Protein AF-A0A962LWL0-F1 (afdb_monomer_lite)

Sequence (197 aa):
MPHPWKSFREWIADEEALGEVLRIKAPIKAGDPDSIVDAVPAELKAKQMAVINCPGANGKMMETELRATSRYLHSLPKNPIGLIENPINNRPDIPVVINPWATRERTLRMCGCSTKQELAQKIKHLKDNLIDPVVIDRKNAPCKEVVILGDDIDAYKHLPRNWVEFETVPWSPCGGGEWIIYDEATDTHDLGIWRSG

Secondary structure (DSSP, 8-state):
-----SSHHHHHHHHHHTT-EEEE-S-EE---GGG-EESS-TTTHHHHHHHH--GGGS-EE---SHHHHHHHHTTSTT-PEEEESSEETS-TTSPEEE-TT-SHHHHHHHTT-SSHHHHHHHHHHHTT---PPPP--GGG-GGGSS---GGG--HHHHSPP---SS-SS---SSSSSEEEEEETTTTEEEEEE----

Structure (mmCIF, N/CA/C/O backbone):
data_AF-A0A962LWL0-F1
#
_entry.id   AF-A0A962LWL0-F1
#
loop_
_atom_site.group_PDB
_atom_site.id
_atom_site.type_symbol
_atom_site.label_atom_id
_atom_site.label_alt_id
_atom_site.label_comp_id
_atom_site.label_asym_id
_atom_site.label_entity_id
_atom_site.label_seq_id
_atom_site.pdbx_PDB_ins_code
_atom_site.Cartn_x
_atom_site.Cartn_y
_atom_site.Cartn_z
_atom_site.occupancy
_atom_site.B_iso_or_equiv
_atom_site.auth_seq_id
_atom_site.auth_comp_id
_atom_site.auth_asym_id
_atom_site.auth_atom_id
_atom_site.pdbx_PDB_model_num
ATOM 1 N N . MET A 1 1 ? -15.647 9.555 15.853 1.00 48.41 1 MET A N 1
ATOM 2 C CA . MET A 1 1 ? -16.609 9.163 14.796 1.00 48.41 1 MET A CA 1
ATOM 3 C C . MET A 1 1 ? -16.421 7.680 14.482 1.00 48.41 1 MET A C 1
ATOM 5 O O . MET A 1 1 ? -15.300 7.199 14.675 1.00 48.41 1 MET A O 1
ATOM 9 N N . PRO A 1 2 ? -17.466 6.930 14.078 1.00 59.72 2 PRO A N 1
ATOM 10 C CA . PRO A 1 2 ? -17.266 5.590 13.530 1.00 59.72 2 PRO A CA 1
ATOM 11 C C . PRO A 1 2 ? -16.310 5.670 12.335 1.00 59.72 2 PRO A C 1
ATOM 13 O O . PRO A 1 2 ? -16.265 6.691 11.650 1.00 59.72 2 PRO A O 1
ATOM 16 N N . HIS A 1 3 ? -15.488 4.636 12.152 1.00 69.12 3 HIS A N 1
ATOM 17 C CA . HIS A 1 3 ? -14.550 4.574 11.034 1.00 69.12 3 HIS A CA 1
ATOM 18 C C . HIS A 1 3 ? -15.370 4.520 9.734 1.00 69.12 3 HIS A C 1
ATOM 20 O O . HIS A 1 3 ? -16.174 3.598 9.592 1.00 69.12 3 HIS A O 1
ATOM 26 N N . PRO A 1 4 ? -15.267 5.523 8.844 1.00 75.94 4 PRO A N 1
ATOM 27 C CA . PRO A 1 4 ? -16.213 5.653 7.738 1.00 75.94 4 PRO A CA 1
ATOM 28 C C . PRO A 1 4 ? -15.903 4.709 6.569 1.00 75.94 4 PRO A C 1
ATOM 30 O O . PRO A 1 4 ? -16.769 4.499 5.726 1.00 75.94 4 PRO A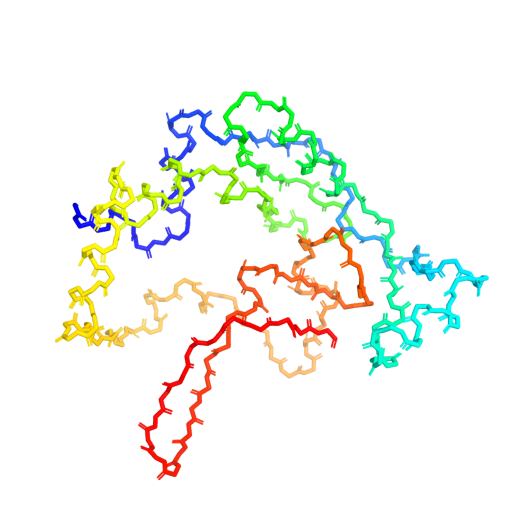 O 1
ATOM 33 N N . TRP A 1 5 ? -14.709 4.113 6.540 1.00 89.31 5 TRP A N 1
ATOM 34 C CA . TRP A 1 5 ? -14.248 3.268 5.441 1.00 89.31 5 TRP A CA 1
ATOM 35 C C . TRP A 1 5 ? -14.242 1.793 5.831 1.00 89.31 5 TRP A C 1
ATOM 37 O O . TRP A 1 5 ? -13.829 1.417 6.928 1.00 89.31 5 TRP A O 1
ATOM 47 N N . LYS A 1 6 ? -14.664 0.946 4.896 1.00 87.00 6 LYS A N 1
ATOM 48 C CA . LYS A 1 6 ? -14.584 -0.518 4.973 1.00 87.00 6 LYS A CA 1
ATOM 49 C C . LYS A 1 6 ? -13.375 -1.070 4.225 1.00 87.00 6 LYS A C 1
ATOM 51 O O . LYS A 1 6 ? -13.061 -2.250 4.353 1.00 87.00 6 LYS A O 1
ATOM 56 N N . SER A 1 7 ? -12.709 -0.242 3.419 1.00 88.81 7 SER A N 1
ATOM 57 C CA . SER A 1 7 ? -11.541 -0.648 2.645 1.00 88.81 7 SER A CA 1
ATOM 58 C C . SER A 1 7 ? -10.554 0.496 2.428 1.00 88.81 7 SER A C 1
ATOM 60 O O . SER A 1 7 ? -10.906 1.675 2.466 1.00 88.81 7 SER A O 1
ATOM 62 N N . PHE A 1 8 ? -9.311 0.130 2.111 1.00 88.38 8 PHE A N 1
ATOM 63 C CA . PHE A 1 8 ? -8.274 1.081 1.715 1.00 88.38 8 PHE A CA 1
ATOM 64 C C . PHE A 1 8 ? -8.674 1.899 0.477 1.00 88.38 8 PHE A C 1
ATOM 66 O O . PHE A 1 8 ? -8.363 3.081 0.395 1.00 88.38 8 PHE A O 1
ATOM 73 N N . ARG A 1 9 ? -9.408 1.297 -0.472 1.00 91.44 9 ARG A N 1
ATOM 74 C CA . ARG A 1 9 ? -9.870 1.983 -1.690 1.00 91.44 9 ARG A CA 1
ATOM 75 C C . ARG A 1 9 ? -10.873 3.092 -1.378 1.00 91.44 9 ARG A C 1
ATOM 77 O O . ARG A 1 9 ? -10.756 4.173 -1.942 1.00 91.44 9 ARG A O 1
ATOM 84 N N . GLU A 1 10 ? -11.822 2.832 -0.478 1.00 93.31 10 GLU A N 1
ATOM 85 C CA . GLU A 1 10 ? -12.790 3.843 -0.028 1.00 93.31 10 GLU A CA 1
ATOM 86 C C . GLU A 1 10 ? -12.082 5.012 0.662 1.00 93.31 10 GLU A C 1
ATOM 88 O O . GLU A 1 10 ? -12.365 6.167 0.364 1.00 93.31 10 GLU A O 1
ATOM 93 N N . TRP A 1 11 ? -11.103 4.718 1.521 1.00 92.12 11 TRP A N 1
ATOM 94 C CA . TRP A 1 11 ? -10.314 5.757 2.180 1.00 92.12 11 TRP A CA 1
ATOM 95 C C . TRP A 1 11 ? -9.507 6.610 1.193 1.00 92.12 11 TRP A C 1
ATOM 97 O O . TRP A 1 11 ? -9.515 7.836 1.291 1.00 92.12 11 TRP A O 1
ATOM 107 N N . ILE A 1 12 ? -8.848 5.985 0.211 1.00 93.31 12 ILE A N 1
ATOM 108 C CA . ILE A 1 12 ? -8.113 6.709 -0.835 1.00 93.31 12 ILE A CA 1
ATOM 109 C C . ILE A 1 12 ? -9.047 7.595 -1.666 1.00 93.31 12 ILE A C 1
ATOM 111 O O . ILE A 1 12 ? -8.663 8.714 -1.990 1.00 93.31 12 ILE A O 1
ATOM 115 N N . ALA A 1 13 ? -10.259 7.134 -1.990 1.00 94.56 13 ALA A N 1
ATOM 116 C CA . ALA A 1 13 ? -11.231 7.932 -2.738 1.00 94.56 13 ALA A CA 1
ATOM 117 C C . ALA A 1 13 ? -11.655 9.199 -1.971 1.00 94.56 13 ALA A C 1
ATOM 119 O O . ALA A 1 13 ? -11.745 10.277 -2.560 1.00 94.56 13 ALA A O 1
ATOM 120 N N . ASP A 1 14 ? -11.845 9.095 -0.655 1.00 94.25 14 ASP A N 1
ATOM 121 C CA . ASP A 1 14 ? -12.157 10.254 0.185 1.00 94.25 14 ASP A CA 1
ATOM 122 C C . ASP A 1 14 ? -10.965 11.213 0.312 1.00 94.25 14 ASP A C 1
ATOM 124 O O . ASP A 1 14 ? -11.132 12.426 0.190 1.00 94.25 14 ASP A O 1
ATOM 128 N N . GLU A 1 15 ? -9.746 10.702 0.506 1.00 94.50 15 GLU A N 1
ATOM 129 C CA . GLU A 1 15 ? -8.538 11.540 0.502 1.00 94.50 15 GLU A CA 1
ATOM 130 C C . GLU A 1 15 ? -8.334 12.220 -0.867 1.00 94.50 15 GLU A C 1
ATOM 132 O O . GLU A 1 15 ? -7.920 13.380 -0.934 1.00 94.50 15 GLU A O 1
ATOM 137 N N . GLU A 1 16 ? -8.686 11.552 -1.968 1.00 95.88 16 GLU A N 1
ATOM 138 C CA . GLU A 1 16 ? -8.671 12.139 -3.310 1.00 95.88 16 GLU A CA 1
ATOM 139 C C . GLU A 1 16 ? -9.680 13.288 -3.435 1.00 95.88 16 GLU A C 1
ATOM 141 O O . GLU A 1 16 ? -9.317 14.368 -3.906 1.00 95.88 16 GLU A O 1
ATOM 146 N N . ALA A 1 17 ? -10.905 13.118 -2.929 1.00 95.50 17 ALA A N 1
ATOM 147 C CA . ALA A 1 17 ? -11.914 14.179 -2.897 1.00 95.50 17 ALA A CA 1
ATOM 148 C C . ALA A 1 17 ? -11.488 15.399 -2.051 1.00 95.50 17 ALA A C 1
ATOM 150 O O . ALA A 1 17 ? -11.923 16.521 -2.314 1.00 95.50 17 ALA A O 1
ATOM 151 N N . LEU A 1 18 ? -10.602 15.204 -1.067 1.00 94.25 18 LEU A N 1
ATOM 152 C CA . LEU A 1 18 ? -9.997 16.272 -0.258 1.00 94.25 18 LEU A CA 1
ATOM 153 C C . LEU A 1 18 ? -8.791 16.956 -0.933 1.00 94.25 18 LEU A C 1
ATOM 155 O O . LEU A 1 18 ? -8.214 17.893 -0.368 1.00 94.25 18 LEU A O 1
ATOM 159 N N . GLY A 1 19 ? -8.391 16.499 -2.124 1.00 95.62 19 GLY A N 1
ATOM 160 C CA . GLY A 1 19 ? -7.195 16.974 -2.819 1.00 95.62 19 GLY A CA 1
ATOM 161 C C . GLY A 1 19 ? -5.892 16.534 -2.146 1.00 95.62 19 GLY A C 1
ATOM 162 O O . GLY A 1 19 ? -4.874 17.212 -2.274 1.00 95.62 19 GLY A O 1
ATOM 163 N N . GLU A 1 20 ? -5.919 15.433 -1.392 1.00 96.25 20 GLU A N 1
ATOM 164 C CA . GLU A 1 20 ? -4.762 14.869 -0.682 1.00 96.25 20 GLU A CA 1
ATOM 165 C C . GLU A 1 20 ? -4.061 13.765 -1.492 1.00 96.25 20 GLU A C 1
ATOM 167 O O . GLU A 1 20 ? -3.045 13.229 -1.048 1.00 96.25 20 GLU A O 1
ATOM 172 N N . VAL A 1 21 ? -4.573 13.432 -2.682 1.00 97.69 21 VAL A N 1
ATOM 173 C CA . VAL A 1 21 ? -4.019 12.416 -3.590 1.00 97.69 21 VAL A CA 1
ATOM 174 C C . VAL A 1 21 ? -3.529 13.075 -4.876 1.00 97.69 21 VAL A C 1
ATOM 176 O O . VAL A 1 21 ? -4.250 13.830 -5.524 1.00 97.69 21 VAL A O 1
ATOM 179 N N . LEU A 1 22 ? -2.299 12.749 -5.269 1.00 97.81 22 LEU A N 1
ATOM 180 C CA . LEU A 1 22 ? -1.717 13.093 -6.558 1.00 97.81 22 LEU A CA 1
ATOM 181 C C . LEU A 1 22 ? -1.656 11.838 -7.436 1.00 97.81 22 LEU A C 1
ATOM 183 O O . LEU A 1 22 ? -0.887 10.913 -7.160 1.00 97.81 22 LEU A O 1
ATOM 187 N N . ARG A 1 23 ? -2.439 11.823 -8.520 1.00 97.31 23 ARG A N 1
ATOM 188 C CA . ARG A 1 23 ? -2.354 10.785 -9.558 1.00 97.31 23 ARG A CA 1
ATOM 189 C C . ARG A 1 23 ? -1.155 11.030 -10.465 1.00 97.31 23 ARG A C 1
ATOM 191 O O . ARG A 1 23 ? -1.068 12.061 -11.132 1.00 97.31 23 ARG A O 1
ATOM 198 N N . ILE A 1 24 ? -0.244 10.067 -10.513 1.00 96.69 24 ILE A N 1
ATOM 199 C CA . ILE A 1 24 ? 0.991 10.117 -11.292 1.00 96.69 24 ILE A CA 1
ATOM 200 C C . ILE A 1 24 ? 0.833 9.178 -12.488 1.00 96.69 24 ILE A C 1
ATOM 202 O O . ILE A 1 24 ? 0.901 7.958 -12.356 1.00 96.69 24 ILE A O 1
ATOM 206 N N . LYS A 1 25 ? 0.612 9.776 -13.663 1.00 96.25 25 LYS A N 1
ATOM 207 C CA . LYS A 1 25 ? 0.476 9.065 -14.948 1.00 96.25 25 LYS A CA 1
ATOM 208 C C . LYS A 1 25 ? 1.807 8.814 -15.646 1.00 96.25 25 LYS A C 1
ATOM 210 O O . LYS A 1 25 ? 1.895 7.958 -16.524 1.00 96.25 25 LYS A O 1
ATOM 215 N N . ALA A 1 26 ? 2.821 9.606 -15.296 1.00 96.06 26 ALA A N 1
ATOM 216 C CA . ALA A 1 26 ? 4.168 9.407 -15.801 1.00 96.06 26 ALA A CA 1
ATOM 217 C C . ALA A 1 26 ? 4.667 8.009 -15.394 1.00 96.06 26 ALA A C 1
ATOM 219 O O . ALA A 1 26 ? 4.342 7.562 -14.291 1.00 96.06 26 ALA A O 1
ATOM 220 N N . PRO A 1 27 ? 5.426 7.319 -16.262 1.00 95.25 27 PRO A N 1
ATOM 221 C CA . PRO A 1 27 ? 6.047 6.054 -15.898 1.00 95.25 27 PRO A CA 1
ATOM 222 C C . PRO A 1 27 ? 7.002 6.262 -14.719 1.00 95.25 27 PRO A C 1
ATOM 224 O O . PRO A 1 27 ? 7.800 7.196 -14.751 1.00 95.25 27 PRO A O 1
ATOM 227 N N . ILE A 1 28 ? 6.916 5.402 -13.700 1.00 93.62 28 ILE A N 1
ATOM 228 C CA . ILE A 1 28 ? 7.810 5.424 -12.530 1.00 93.62 28 ILE A CA 1
ATOM 229 C C . ILE A 1 28 ? 8.434 4.041 -12.346 1.00 93.62 28 ILE A C 1
ATOM 231 O O . ILE A 1 28 ? 7.718 3.067 -12.110 1.00 93.62 28 ILE A O 1
ATOM 235 N N . LYS A 1 29 ? 9.763 3.938 -12.413 1.00 91.06 29 LYS A N 1
ATOM 236 C CA . LYS A 1 29 ? 10.513 2.705 -12.131 1.00 91.06 29 LYS A CA 1
ATOM 237 C C . LYS A 1 29 ? 10.324 2.272 -10.678 1.00 91.06 29 LYS A C 1
ATOM 239 O O . LYS A 1 29 ? 10.739 2.967 -9.751 1.00 91.06 29 LYS A O 1
ATOM 244 N N . ALA A 1 30 ? 9.746 1.091 -10.487 1.00 86.75 30 ALA A N 1
ATOM 245 C CA . ALA A 1 30 ? 9.420 0.502 -9.192 1.00 86.75 30 ALA A CA 1
ATOM 246 C C . ALA A 1 30 ? 10.341 -0.683 -8.844 1.00 86.75 30 ALA A C 1
ATOM 248 O O . ALA A 1 30 ? 9.877 -1.751 -8.453 1.00 86.75 30 ALA A O 1
ATOM 249 N N . GLY A 1 31 ? 11.655 -0.474 -8.969 1.00 81.81 31 GLY A N 1
ATOM 250 C CA . GLY A 1 31 ? 12.675 -1.498 -8.727 1.00 81.81 31 GLY A CA 1
ATOM 251 C C . GLY A 1 31 ? 13.006 -2.288 -9.989 1.00 81.81 31 GLY A C 1
ATOM 252 O O . GLY A 1 31 ? 12.196 -3.081 -10.458 1.00 81.81 31 GLY A O 1
ATOM 253 N N . ASP A 1 32 ? 14.196 -2.060 -10.539 1.00 83.56 32 ASP A N 1
ATOM 254 C CA . ASP A 1 32 ? 14.735 -2.793 -11.684 1.00 83.56 32 ASP A CA 1
ATOM 255 C C . ASP A 1 32 ? 15.563 -4.020 -11.235 1.00 83.56 32 ASP A C 1
ATOM 257 O O . ASP A 1 32 ? 16.658 -3.841 -10.687 1.00 83.56 32 ASP A O 1
ATOM 261 N N . PRO A 1 33 ? 15.084 -5.262 -11.458 1.00 77.88 33 PRO A N 1
ATOM 262 C CA . PRO A 1 33 ? 15.800 -6.476 -11.065 1.00 77.88 33 PRO A CA 1
ATOM 263 C C . PRO A 1 33 ? 17.170 -6.647 -11.726 1.00 77.88 33 PRO A C 1
ATOM 265 O O . PRO A 1 33 ? 18.034 -7.299 -11.143 1.00 77.88 33 PRO A O 1
ATOM 268 N N . ASP A 1 34 ? 17.399 -6.034 -12.888 1.00 83.81 34 ASP A N 1
ATOM 269 C CA . ASP A 1 34 ? 18.671 -6.138 -13.609 1.00 83.81 34 ASP A CA 1
ATOM 270 C C . ASP A 1 34 ? 19.726 -5.146 -13.077 1.00 83.81 34 ASP A C 1
ATOM 272 O O . ASP A 1 34 ? 20.883 -5.160 -13.495 1.00 83.81 34 ASP A O 1
ATOM 276 N N . SER A 1 35 ? 19.350 -4.298 -12.113 1.00 84.38 35 SER A N 1
ATOM 277 C CA . SER A 1 35 ? 20.182 -3.217 -11.560 1.00 84.38 35 SER A CA 1
ATOM 278 C C . SER A 1 35 ? 20.646 -3.452 -10.114 1.00 84.38 35 SER A C 1
ATOM 280 O O . SER A 1 35 ? 21.046 -2.514 -9.421 1.00 84.38 35 SER A O 1
ATOM 282 N N . ILE A 1 36 ? 20.559 -4.689 -9.614 1.00 79.94 36 ILE A N 1
ATOM 283 C CA . ILE A 1 36 ? 20.852 -4.994 -8.208 1.00 79.94 36 ILE A CA 1
ATOM 284 C C . ILE A 1 36 ? 22.331 -4.735 -7.884 1.00 79.94 36 ILE A C 1
ATOM 286 O O . ILE A 1 36 ? 23.227 -5.417 -8.383 1.00 79.94 36 ILE A O 1
ATOM 290 N N . VAL A 1 37 ? 22.582 -3.816 -6.952 1.00 76.25 37 VAL A N 1
ATOM 291 C CA . VAL A 1 37 ? 23.917 -3.504 -6.417 1.00 76.25 37 VAL A CA 1
ATOM 292 C C . VAL A 1 37 ? 23.968 -3.657 -4.897 1.00 76.25 37 VAL A C 1
ATOM 294 O O . VAL A 1 37 ? 22.935 -3.734 -4.229 1.00 76.25 37 VAL A O 1
ATOM 297 N N . ASP A 1 38 ? 25.177 -3.712 -4.331 1.00 77.19 38 ASP A N 1
ATOM 298 C CA . ASP A 1 38 ? 25.357 -3.544 -2.885 1.00 77.19 38 ASP A CA 1
ATOM 299 C C . ASP A 1 38 ? 24.962 -2.108 -2.500 1.00 77.19 38 ASP A C 1
ATOM 301 O O . ASP A 1 38 ? 25.511 -1.138 -3.019 1.00 77.19 38 ASP A O 1
ATOM 305 N N . ALA A 1 39 ? 24.001 -1.963 -1.589 1.00 72.38 39 ALA A N 1
ATOM 306 C CA . ALA A 1 39 ? 23.586 -0.671 -1.044 1.00 72.38 39 ALA A CA 1
ATOM 307 C C . ALA A 1 39 ? 24.630 -0.097 -0.075 1.00 72.38 39 ALA A C 1
ATOM 309 O O . ALA A 1 39 ? 24.627 1.099 0.212 1.00 72.38 39 ALA A O 1
ATOM 310 N N . VAL A 1 40 ? 25.524 -0.952 0.430 1.00 73.06 40 VAL A N 1
ATOM 311 C CA . VAL A 1 40 ? 26.657 -0.574 1.272 1.00 73.06 40 VAL A CA 1
ATOM 312 C C . VAL A 1 40 ? 27.923 -0.554 0.420 1.00 73.06 40 VAL A C 1
ATOM 314 O O . VAL A 1 40 ? 28.302 -1.608 -0.099 1.00 73.06 40 VAL A O 1
ATOM 317 N N . PRO A 1 41 ? 28.616 0.593 0.304 1.00 76.94 41 PRO A N 1
ATOM 318 C CA . PRO A 1 41 ? 29.919 0.647 -0.348 1.00 76.94 41 PRO A CA 1
ATOM 319 C C . PRO A 1 41 ? 30.887 -0.381 0.249 1.00 76.94 41 PRO A C 1
ATOM 321 O O . PRO A 1 41 ? 30.903 -0.603 1.466 1.00 76.94 41 PRO A O 1
ATOM 324 N N . ALA A 1 42 ? 31.692 -1.023 -0.600 1.00 82.69 42 ALA A N 1
ATOM 325 C CA . ALA A 1 42 ? 32.544 -2.148 -0.207 1.00 82.69 42 ALA A CA 1
ATOM 326 C C . ALA A 1 42 ? 33.472 -1.800 0.973 1.00 82.69 42 ALA A C 1
ATOM 328 O O . ALA A 1 42 ? 33.677 -2.613 1.875 1.00 82.69 42 ALA A O 1
ATOM 329 N N . GLU A 1 43 ? 33.967 -0.566 1.009 1.00 84.44 43 GLU A N 1
ATOM 330 C CA . GLU A 1 43 ? 34.840 -0.022 2.044 1.00 84.44 43 GLU A CA 1
ATOM 331 C C . GLU A 1 43 ? 34.148 0.190 3.401 1.00 84.44 43 GLU A C 1
ATOM 333 O O . GLU A 1 43 ? 34.812 0.211 4.439 1.00 84.44 43 GLU A O 1
ATOM 338 N N . LEU A 1 44 ? 32.816 0.307 3.425 1.00 80.62 44 LEU A N 1
ATOM 339 C CA . LEU A 1 44 ? 32.027 0.478 4.649 1.00 80.62 44 LEU A CA 1
ATOM 340 C C . LEU A 1 44 ? 31.435 -0.836 5.167 1.00 80.62 44 LEU A C 1
ATOM 342 O O . LEU A 1 44 ? 30.997 -0.892 6.318 1.00 80.62 44 LEU A O 1
ATOM 346 N N . LYS A 1 45 ? 31.467 -1.905 4.364 1.00 76.75 45 LYS A N 1
ATOM 347 C CA . LYS A 1 45 ? 30.793 -3.179 4.652 1.00 76.75 45 LYS A CA 1
ATOM 348 C C . LYS A 1 45 ? 31.215 -3.801 5.984 1.00 76.75 45 LYS A C 1
ATOM 350 O O . LYS A 1 45 ? 30.360 -4.170 6.782 1.00 76.75 45 LYS A O 1
ATOM 355 N N . ALA A 1 46 ? 32.516 -3.849 6.276 1.00 78.81 46 ALA A N 1
ATOM 356 C CA . ALA A 1 46 ? 33.024 -4.410 7.533 1.00 78.81 46 ALA A CA 1
ATOM 357 C C . ALA A 1 46 ? 32.558 -3.610 8.765 1.00 78.81 46 ALA A C 1
ATOM 359 O O . ALA A 1 46 ? 32.153 -4.185 9.775 1.00 78.81 46 ALA A O 1
ATOM 360 N N . LYS A 1 47 ? 32.560 -2.275 8.663 1.00 79.94 47 LYS A N 1
ATOM 361 C CA . LYS A 1 47 ? 32.098 -1.379 9.731 1.00 79.94 47 LYS A CA 1
ATOM 362 C C . LYS A 1 47 ? 30.586 -1.480 9.929 1.00 79.94 47 LYS A C 1
ATOM 364 O O . LYS A 1 47 ? 30.123 -1.509 11.063 1.00 79.94 47 LYS A O 1
ATOM 369 N N . GLN A 1 48 ? 29.826 -1.557 8.840 1.00 73.00 48 GLN A N 1
ATOM 370 C CA . GLN A 1 48 ? 28.377 -1.714 8.885 1.00 73.00 48 GLN A CA 1
ATOM 371 C C . GLN A 1 48 ? 27.977 -3.068 9.485 1.00 73.00 48 GLN A C 1
ATOM 373 O O . GLN A 1 48 ? 27.101 -3.116 10.345 1.00 73.00 48 GLN A O 1
ATOM 378 N N . MET A 1 49 ? 28.681 -4.146 9.130 1.00 70.81 49 MET A N 1
ATOM 379 C CA . MET A 1 49 ? 28.464 -5.477 9.702 1.00 70.81 49 MET A CA 1
ATOM 380 C C . MET A 1 49 ? 28.746 -5.547 11.205 1.00 70.81 49 MET A C 1
ATOM 382 O O . MET A 1 49 ? 28.004 -6.209 11.928 1.00 70.81 49 MET A O 1
ATOM 386 N N . ALA A 1 50 ? 29.757 -4.821 11.690 1.00 74.44 50 ALA A N 1
ATOM 387 C CA . ALA A 1 50 ? 30.046 -4.723 13.120 1.00 74.44 50 ALA A CA 1
ATOM 388 C C . ALA A 1 50 ? 28.933 -4.018 13.923 1.00 74.44 50 ALA A C 1
ATOM 390 O O . ALA A 1 50 ? 28.823 -4.237 15.126 1.00 74.44 50 ALA A O 1
ATOM 391 N N . VAL A 1 51 ? 28.113 -3.179 13.274 1.00 72.19 51 VAL A N 1
ATOM 392 C CA . VAL A 1 51 ? 27.023 -2.422 13.916 1.00 72.19 51 VAL A CA 1
ATOM 393 C C . VAL A 1 51 ? 25.675 -3.131 13.781 1.00 72.19 51 VAL A C 1
ATOM 395 O O . VAL A 1 51 ? 24.920 -3.192 14.746 1.00 72.19 51 VAL A O 1
ATOM 398 N N . ILE A 1 52 ? 25.354 -3.650 12.592 1.00 64.44 52 ILE A N 1
ATOM 399 C CA . ILE A 1 52 ? 24.028 -4.210 12.287 1.00 64.44 52 ILE A CA 1
ATOM 400 C C . ILE A 1 52 ? 23.882 -5.649 12.809 1.00 64.44 52 ILE A C 1
ATOM 402 O O . ILE A 1 52 ? 22.764 -6.075 13.087 1.00 64.44 52 ILE A O 1
ATOM 406 N N . ASN A 1 53 ? 24.988 -6.393 12.964 1.00 56.75 53 ASN A N 1
ATOM 407 C CA . ASN A 1 53 ? 25.014 -7.784 13.446 1.00 56.75 53 ASN A CA 1
ATOM 408 C C . ASN A 1 53 ? 23.981 -8.715 12.760 1.00 56.75 53 ASN A C 1
ATOM 410 O O . ASN A 1 53 ? 23.518 -9.691 13.343 1.00 56.75 53 ASN A O 1
ATOM 414 N N . CYS A 1 54 ? 23.606 -8.408 11.514 1.00 55.16 54 CYS A N 1
ATOM 415 C CA . CYS A 1 54 ? 22.695 -9.199 10.693 1.00 55.16 54 CYS A CA 1
ATOM 416 C C . CYS A 1 54 ? 23.334 -9.397 9.310 1.00 55.16 54 CYS A C 1
ATOM 418 O O . CYS A 1 54 ? 23.271 -8.494 8.476 1.00 55.16 54 CYS A O 1
ATOM 420 N N . PRO A 1 55 ? 23.976 -10.552 9.049 1.00 50.97 55 PRO A N 1
ATOM 421 C CA . PRO A 1 55 ? 24.636 -10.841 7.770 1.00 50.97 55 PRO A CA 1
ATOM 422 C C . PRO A 1 55 ? 23.704 -10.810 6.548 1.00 50.97 55 PRO A C 1
ATOM 424 O O . PRO A 1 55 ? 24.178 -10.587 5.434 1.00 50.97 55 PRO A O 1
ATOM 427 N N . GLY A 1 56 ? 22.393 -11.001 6.752 1.00 51.72 56 GLY A N 1
ATOM 428 C CA . GLY A 1 56 ? 21.365 -10.859 5.714 1.00 51.72 56 GLY A CA 1
ATOM 429 C C . GLY A 1 56 ? 21.086 -9.404 5.329 1.00 51.72 56 GLY A C 1
ATOM 430 O O . GLY A 1 56 ? 20.842 -9.117 4.167 1.00 51.72 56 GLY A O 1
ATOM 431 N N . ALA A 1 57 ? 21.279 -8.458 6.253 1.00 52.88 57 ALA A N 1
ATOM 432 C CA . ALA A 1 57 ? 21.088 -7.023 6.028 1.00 52.88 57 ALA A CA 1
ATOM 433 C C . ALA A 1 57 ? 22.288 -6.352 5.326 1.00 52.88 57 ALA A C 1
ATOM 435 O O . ALA A 1 57 ? 22.529 -5.153 5.483 1.00 52.88 57 ALA A O 1
ATOM 436 N N . ASN A 1 58 ? 23.047 -7.114 4.528 1.00 56.09 58 ASN A N 1
ATOM 437 C CA . ASN A 1 58 ? 24.089 -6.573 3.650 1.00 56.09 58 ASN A CA 1
ATOM 438 C C . ASN A 1 58 ? 23.516 -5.664 2.547 1.00 56.09 58 ASN A C 1
ATOM 440 O O . ASN A 1 58 ? 24.294 -5.054 1.816 1.00 56.09 58 ASN A O 1
ATOM 444 N N . GLY A 1 59 ? 22.181 -5.559 2.472 1.00 62.47 59 GLY A N 1
ATOM 445 C CA . GLY A 1 59 ? 21.443 -4.499 1.808 1.00 62.47 59 GLY A CA 1
ATOM 446 C C . GLY A 1 59 ? 21.709 -4.514 0.321 1.00 62.47 59 GLY A C 1
ATOM 447 O O . GLY A 1 59 ? 22.584 -3.807 -0.160 1.00 62.47 59 GLY A O 1
ATOM 448 N N . LYS A 1 60 ? 20.968 -5.316 -0.433 1.00 70.88 60 LYS A N 1
ATOM 449 C CA . LYS A 1 60 ? 20.954 -5.166 -1.887 1.00 70.88 60 LYS A CA 1
ATOM 450 C C . LYS A 1 60 ? 19.962 -4.073 -2.249 1.00 70.88 60 LYS A C 1
ATOM 452 O O . LYS A 1 60 ? 18.946 -3.903 -1.583 1.00 70.88 60 LYS A O 1
ATOM 457 N N . MET A 1 61 ? 20.250 -3.304 -3.288 1.00 73.38 61 MET A N 1
ATOM 458 C CA . MET A 1 61 ? 19.289 -2.338 -3.798 1.00 73.38 61 MET A CA 1
ATOM 459 C C . MET A 1 61 ? 19.175 -2.414 -5.307 1.00 73.38 61 MET A C 1
ATOM 461 O O . MET A 1 61 ? 20.177 -2.475 -6.010 1.00 73.38 61 MET A O 1
ATOM 465 N N . MET A 1 62 ? 17.935 -2.373 -5.778 1.00 79.62 62 MET A N 1
ATOM 466 C CA . MET A 1 62 ? 17.606 -2.092 -7.167 1.00 79.62 62 MET A CA 1
ATOM 467 C C . MET A 1 62 ? 17.519 -0.579 -7.376 1.00 79.62 62 MET A C 1
ATOM 469 O O . MET A 1 62 ? 17.134 0.173 -6.467 1.00 79.62 62 MET A O 1
ATOM 473 N N . GLU A 1 63 ? 17.811 -0.143 -8.595 1.00 83.06 63 GLU A N 1
ATOM 474 C CA . GLU A 1 63 ? 17.435 1.169 -9.094 1.00 83.06 63 GLU A CA 1
ATOM 475 C C . GLU A 1 63 ? 15.909 1.325 -9.021 1.00 83.06 63 GLU A C 1
ATOM 477 O O . GLU A 1 63 ? 15.140 0.483 -9.489 1.00 83.06 63 GLU A O 1
ATOM 482 N N . THR A 1 64 ? 15.452 2.405 -8.391 1.00 86.31 64 THR A N 1
ATOM 483 C CA . THR A 1 64 ? 14.030 2.706 -8.215 1.00 86.31 64 THR A CA 1
ATOM 484 C C . THR A 1 64 ? 13.820 4.211 -8.149 1.00 86.31 64 THR A C 1
ATOM 486 O O . THR A 1 64 ? 14.559 4.928 -7.470 1.00 86.31 64 THR A O 1
ATOM 489 N N . GLU A 1 65 ? 12.787 4.697 -8.829 1.00 91.12 65 GLU A N 1
ATOM 490 C CA . GLU A 1 65 ? 12.378 6.102 -8.800 1.00 91.12 65 GLU A CA 1
ATOM 491 C C . GLU A 1 65 ? 11.441 6.392 -7.625 1.00 91.12 65 GLU A C 1
ATOM 493 O O . GLU A 1 65 ? 11.353 7.538 -7.184 1.00 91.12 65 GLU A O 1
ATOM 498 N N . LEU A 1 66 ? 10.829 5.357 -7.031 1.00 87.75 66 LEU A N 1
ATOM 499 C CA . LEU A 1 66 ? 9.888 5.488 -5.914 1.00 87.75 66 LEU A CA 1
ATOM 500 C C . LEU A 1 66 ? 10.464 6.309 -4.745 1.00 87.75 66 LEU A C 1
ATOM 502 O O . LEU A 1 66 ? 9.721 7.027 -4.077 1.00 87.75 66 LEU A O 1
ATOM 506 N N . ARG A 1 67 ? 11.788 6.243 -4.507 1.00 84.06 67 ARG A N 1
ATOM 507 C CA . ARG A 1 67 ? 12.491 7.005 -3.452 1.00 84.06 67 ARG A CA 1
ATOM 508 C C . ARG A 1 67 ? 12.397 8.493 -3.710 1.00 84.06 67 ARG A C 1
ATOM 510 O O . ARG A 1 67 ? 11.971 9.262 -2.849 1.00 84.06 67 ARG A O 1
ATOM 517 N N . ALA A 1 68 ? 12.823 8.880 -4.908 1.00 89.88 68 ALA A N 1
ATOM 518 C CA . ALA A 1 68 ? 12.834 10.260 -5.345 1.00 89.88 68 ALA A CA 1
ATOM 519 C C . ALA A 1 68 ? 11.402 10.794 -5.430 1.00 89.88 68 ALA A C 1
ATOM 521 O O . ALA A 1 68 ? 11.143 11.893 -4.945 1.00 89.88 68 ALA A O 1
ATOM 522 N N . THR A 1 69 ? 10.460 9.992 -5.939 1.00 93.12 69 THR A N 1
ATOM 523 C CA . THR A 1 69 ? 9.036 10.341 -5.978 1.00 93.12 69 THR A CA 1
ATOM 524 C C . THR A 1 69 ? 8.479 10.559 -4.574 1.00 93.12 69 THR A C 1
ATOM 526 O O . THR A 1 69 ? 7.888 11.602 -4.318 1.00 93.12 69 THR A O 1
ATOM 529 N N . SER A 1 70 ? 8.711 9.638 -3.633 1.00 90.31 70 SER A N 1
ATOM 530 C CA . SER A 1 70 ? 8.261 9.782 -2.242 1.00 90.31 70 SER A CA 1
ATOM 531 C C . SER A 1 70 ? 8.849 11.034 -1.585 1.00 90.31 70 SER A C 1
ATOM 533 O O . SER A 1 70 ? 8.122 11.855 -1.024 1.00 90.31 70 SER A O 1
ATOM 535 N N . ARG A 1 71 ? 10.161 11.259 -1.741 1.00 90.69 71 ARG A N 1
ATOM 536 C CA . ARG A 1 71 ? 10.829 12.473 -1.254 1.00 90.69 71 ARG A CA 1
ATOM 537 C C . ARG A 1 71 ? 10.230 13.743 -1.858 1.00 90.69 71 ARG A C 1
ATOM 539 O O . ARG A 1 71 ? 10.067 14.730 -1.145 1.00 90.69 71 ARG A O 1
ATOM 546 N N . TYR A 1 72 ? 9.905 13.726 -3.147 1.00 95.69 72 TYR A N 1
ATOM 547 C CA . TYR A 1 72 ? 9.250 14.848 -3.805 1.00 95.69 72 TYR A CA 1
ATOM 548 C C . TYR A 1 72 ? 7.851 15.093 -3.232 1.00 95.69 72 TYR A C 1
ATOM 550 O O . TYR A 1 72 ? 7.545 16.232 -2.890 1.00 95.69 72 TYR A O 1
ATOM 558 N N . LEU A 1 73 ? 7.042 14.052 -3.015 1.00 95.81 73 LEU A N 1
ATOM 559 C CA . LEU A 1 73 ? 5.732 14.186 -2.365 1.00 95.81 73 LEU A CA 1
ATOM 560 C C . LEU A 1 73 ? 5.853 14.824 -0.974 1.00 95.81 73 LEU A C 1
ATOM 562 O O . LEU A 1 73 ? 5.077 15.714 -0.651 1.00 95.81 73 LEU A O 1
ATOM 566 N N . HIS A 1 74 ? 6.865 14.456 -0.183 1.00 94.00 74 HIS A N 1
ATOM 567 C CA . HIS A 1 74 ? 7.157 15.097 1.110 1.00 94.00 74 HIS A CA 1
ATOM 568 C C . HIS A 1 74 ? 7.592 16.568 1.017 1.00 94.00 74 HIS A C 1
ATOM 570 O O . HIS A 1 74 ? 7.586 17.266 2.028 1.00 94.00 74 HIS A O 1
ATOM 576 N N . SER A 1 75 ? 8.003 17.040 -0.161 1.00 96.00 75 SER A N 1
ATOM 577 C CA . SER A 1 75 ? 8.336 18.452 -0.389 1.00 96.00 75 SER A CA 1
ATOM 578 C C . SER A 1 75 ? 7.127 19.298 -0.798 1.00 96.00 75 SER A C 1
ATOM 580 O O . SER A 1 75 ? 7.197 20.526 -0.765 1.00 96.00 75 SER A O 1
ATOM 582 N N . LEU A 1 76 ? 6.020 18.658 -1.187 1.00 96.69 76 LEU A N 1
ATOM 583 C CA . LEU A 1 76 ? 4.801 19.338 -1.604 1.00 96.69 76 LEU A CA 1
ATOM 584 C C . LEU A 1 76 ? 3.934 19.720 -0.395 1.00 96.69 76 LEU A C 1
ATOM 586 O O . LEU A 1 76 ? 3.947 19.028 0.626 1.00 96.69 76 LEU A O 1
ATOM 590 N N . PRO A 1 77 ? 3.110 20.780 -0.506 1.00 94.56 77 PRO A N 1
ATOM 591 C CA . PRO A 1 77 ? 2.117 21.095 0.513 1.00 94.56 77 PRO A CA 1
ATOM 592 C C . PRO A 1 77 ? 1.250 19.876 0.842 1.00 94.56 77 PRO A C 1
ATOM 594 O O . PRO A 1 77 ? 0.784 19.187 -0.062 1.00 94.56 77 PRO A O 1
ATOM 597 N N . LYS A 1 78 ? 1.012 19.644 2.140 1.00 92.00 78 LYS A N 1
ATOM 598 C CA . LYS A 1 78 ? 0.192 18.544 2.687 1.00 92.00 78 LYS A CA 1
ATOM 599 C C . LYS A 1 78 ? 0.747 17.127 2.487 1.00 92.00 78 LYS A C 1
ATOM 601 O O . LYS A 1 78 ? 0.087 16.173 2.895 1.00 92.00 78 LYS A O 1
ATOM 606 N N . ASN A 1 79 ? 1.947 16.966 1.927 1.00 95.69 79 ASN A N 1
ATOM 607 C CA . ASN A 1 79 ? 2.580 15.663 1.708 1.00 95.69 79 ASN A CA 1
ATOM 608 C C . ASN A 1 79 ? 1.597 14.654 1.064 1.00 95.69 79 ASN A C 1
ATOM 610 O O . ASN A 1 79 ? 1.176 13.697 1.733 1.00 95.69 79 ASN A O 1
ATOM 614 N N . PRO A 1 80 ? 1.132 14.898 -0.174 1.00 97.19 80 PRO A N 1
ATOM 615 C CA . PRO A 1 80 ? 0.052 14.127 -0.775 1.00 97.19 80 PRO A CA 1
ATOM 616 C C . PRO A 1 80 ? 0.416 12.647 -0.924 1.00 97.19 80 PRO A C 1
ATOM 618 O O . PRO A 1 80 ? 1.590 12.270 -1.008 1.00 97.19 80 PRO A O 1
ATOM 621 N N . ILE A 1 81 ? -0.617 11.813 -0.974 1.00 95.62 81 ILE A N 1
ATOM 622 C CA . ILE A 1 81 ? -0.515 10.407 -1.355 1.00 95.62 81 ILE A CA 1
ATOM 623 C C . ILE A 1 81 ? -0.168 10.352 -2.844 1.00 95.62 81 ILE A C 1
ATOM 625 O O . ILE A 1 81 ? -0.817 11.010 -3.655 1.00 95.62 81 ILE A O 1
ATOM 629 N N . GLY A 1 82 ? 0.838 9.567 -3.217 1.00 95.44 82 GLY A N 1
ATOM 630 C CA . GLY A 1 82 ? 1.139 9.298 -4.620 1.00 95.44 82 GLY A CA 1
ATOM 631 C C . GLY A 1 82 ? 0.399 8.053 -5.084 1.00 95.44 82 GLY A C 1
ATOM 632 O O . GLY A 1 82 ? 0.657 6.975 -4.551 1.00 95.44 82 GLY A O 1
ATOM 633 N N . LEU A 1 83 ? -0.479 8.187 -6.079 1.00 95.31 83 LEU A N 1
ATOM 634 C CA . LEU A 1 83 ? -1.076 7.055 -6.793 1.00 95.31 83 LEU A CA 1
ATOM 635 C C . LEU A 1 83 ? -0.403 6.930 -8.162 1.00 95.31 83 LEU A C 1
ATOM 637 O O . LEU A 1 83 ? -0.698 7.697 -9.076 1.00 95.31 83 LEU A O 1
ATOM 641 N N . ILE A 1 84 ? 0.529 5.989 -8.288 1.00 94.88 84 ILE A N 1
ATOM 642 C CA . ILE A 1 84 ? 1.287 5.731 -9.514 1.00 94.88 84 ILE A CA 1
ATOM 643 C C . ILE A 1 84 ? 0.480 4.773 -10.386 1.00 94.88 84 ILE A C 1
ATOM 645 O O . ILE A 1 84 ? 0.335 3.598 -10.052 1.00 94.88 84 ILE A 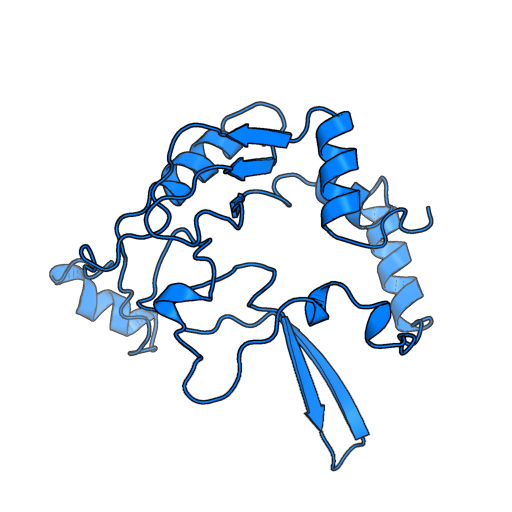O 1
ATOM 649 N N . GLU A 1 85 ? -0.033 5.277 -11.506 1.00 95.12 85 GLU A N 1
ATOM 650 C CA . GLU A 1 85 ? -0.880 4.511 -12.432 1.00 95.12 85 GLU A CA 1
ATOM 651 C C . GLU A 1 85 ? -0.065 3.689 -13.439 1.00 95.12 85 GLU A C 1
ATOM 653 O O . GLU A 1 85 ? -0.596 2.757 -14.032 1.00 95.12 85 GLU A O 1
ATOM 658 N N . ASN A 1 86 ? 1.217 4.023 -13.625 1.00 94.44 86 ASN A N 1
ATOM 659 C CA . ASN A 1 86 ? 2.110 3.360 -14.575 1.00 94.44 86 ASN A CA 1
ATOM 660 C C . ASN A 1 86 ? 3.454 2.965 -13.922 1.00 94.44 86 ASN A C 1
ATOM 662 O O . ASN A 1 86 ? 4.478 3.616 -14.162 1.00 94.44 86 ASN A O 1
ATOM 666 N N . PRO A 1 87 ? 3.471 1.949 -13.041 1.00 91.94 87 PRO A N 1
ATOM 667 C CA . PRO A 1 87 ? 4.708 1.469 -12.439 1.00 91.94 87 PRO A CA 1
ATOM 668 C C . PRO A 1 87 ? 5.504 0.600 -13.434 1.00 91.94 87 PRO A C 1
ATOM 670 O O . PRO A 1 87 ? 5.034 -0.438 -13.896 1.00 91.94 87 PRO A O 1
ATOM 673 N N . ILE A 1 88 ? 6.739 1.003 -13.740 1.00 91.56 88 ILE A N 1
ATOM 674 C CA . ILE A 1 88 ? 7.676 0.260 -14.599 1.00 91.56 88 ILE A CA 1
ATOM 675 C C . ILE A 1 88 ? 8.420 -0.791 -13.771 1.00 91.56 88 ILE A C 1
ATOM 677 O O . ILE A 1 88 ? 8.716 -0.559 -12.598 1.00 91.56 88 ILE A O 1
ATOM 681 N N . ASN A 1 89 ? 8.751 -1.930 -14.390 1.00 86.69 89 ASN A N 1
ATOM 682 C CA . ASN A 1 89 ? 9.356 -3.098 -13.734 1.00 86.69 89 ASN A CA 1
ATOM 683 C C . ASN A 1 89 ? 8.480 -3.634 -12.590 1.00 86.69 89 ASN A C 1
ATOM 685 O O . ASN A 1 89 ? 8.963 -4.007 -11.523 1.00 86.69 89 ASN A O 1
ATOM 689 N N . ASN A 1 90 ? 7.167 -3.643 -12.814 1.00 86.81 90 ASN A N 1
ATOM 690 C CA . ASN A 1 90 ? 6.152 -4.045 -11.852 1.00 86.81 90 ASN A CA 1
ATOM 691 C C . ASN A 1 90 ? 4.920 -4.608 -12.578 1.00 86.81 90 ASN A C 1
ATOM 693 O O . ASN A 1 90 ? 4.914 -4.683 -13.808 1.00 86.81 90 ASN A O 1
ATOM 697 N N . ARG A 1 91 ? 3.859 -4.966 -11.846 1.00 84.25 91 ARG A N 1
ATOM 698 C CA . ARG A 1 91 ? 2.568 -5.300 -12.461 1.00 84.25 91 ARG A CA 1
ATOM 699 C C . ARG A 1 91 ? 1.921 -4.060 -13.090 1.00 84.25 91 ARG A C 1
ATOM 701 O O . ARG A 1 91 ? 1.542 -3.157 -12.349 1.00 84.25 91 ARG A O 1
ATOM 708 N N . PRO A 1 92 ? 1.736 -4.019 -14.424 1.00 80.62 92 PRO A N 1
ATOM 709 C CA . PRO A 1 92 ? 1.222 -2.832 -15.110 1.00 80.62 92 PRO A CA 1
ATOM 710 C C . PRO A 1 92 ? -0.263 -2.566 -14.826 1.00 80.62 92 PRO A C 1
ATOM 712 O O . PRO A 1 92 ? -0.749 -1.467 -15.060 1.00 80.62 92 PRO A O 1
ATOM 715 N N . ASP A 1 93 ? -0.994 -3.567 -14.338 1.00 86.75 93 ASP A N 1
ATOM 716 C CA . ASP A 1 93 ? -2.423 -3.492 -14.045 1.00 86.75 93 ASP A CA 1
ATOM 717 C C . ASP A 1 93 ? -2.733 -3.210 -12.564 1.00 86.75 93 ASP A C 1
ATOM 719 O O . ASP A 1 93 ? -3.893 -3.013 -12.200 1.00 86.75 93 ASP A O 1
ATOM 723 N N . ILE A 1 94 ? -1.707 -3.164 -11.705 1.00 88.38 94 ILE A N 1
ATOM 724 C CA . ILE A 1 94 ? -1.838 -2.803 -10.292 1.00 88.38 94 ILE A CA 1
ATOM 725 C C . ILE A 1 94 ? -1.128 -1.465 -10.059 1.00 88.38 94 ILE A C 1
ATOM 727 O O . ILE A 1 94 ? 0.097 -1.405 -10.160 1.00 88.38 94 ILE A O 1
ATOM 731 N N . PRO A 1 95 ? -1.853 -0.393 -9.691 1.00 91.44 95 PRO A N 1
ATOM 732 C CA . PRO A 1 95 ? -1.217 0.866 -9.341 1.00 91.44 95 PRO A CA 1
ATOM 733 C C . PRO A 1 95 ? -0.439 0.745 -8.026 1.00 91.44 95 PRO A C 1
ATOM 735 O O . PRO A 1 95 ? -0.801 -0.022 -7.130 1.00 91.44 95 PRO A O 1
ATOM 738 N N . VAL A 1 96 ? 0.601 1.562 -7.878 1.00 89.44 96 VAL A N 1
ATOM 739 C CA . VAL A 1 96 ? 1.398 1.634 -6.646 1.00 89.44 96 VAL A CA 1
ATOM 740 C C . VAL A 1 96 ? 0.987 2.861 -5.841 1.00 89.44 96 VAL A C 1
ATOM 742 O O . VAL A 1 96 ? 1.006 3.982 -6.347 1.00 89.44 96 VAL A O 1
ATOM 745 N N . VAL A 1 97 ? 0.644 2.653 -4.569 1.00 90.00 97 VAL A N 1
ATOM 746 C CA . VAL A 1 97 ? 0.366 3.735 -3.617 1.00 90.00 97 VAL A CA 1
ATOM 747 C C . VAL A 1 97 ? 1.588 3.965 -2.739 1.00 90.00 97 VAL A C 1
ATOM 749 O O . VAL A 1 97 ? 2.062 3.044 -2.076 1.00 90.00 97 VAL A O 1
ATOM 752 N N . ILE A 1 98 ? 2.072 5.204 -2.705 1.00 89.69 98 ILE A N 1
ATOM 753 C CA . ILE A 1 98 ? 3.150 5.645 -1.815 1.00 89.69 98 ILE A CA 1
ATOM 754 C C . ILE A 1 98 ? 2.703 6.835 -0.970 1.00 89.69 98 ILE A C 1
ATOM 756 O O . ILE A 1 98 ? 1.781 7.570 -1.322 1.00 89.69 98 ILE A O 1
ATOM 760 N N . ASN A 1 99 ? 3.386 7.031 0.157 1.00 90.00 99 ASN A N 1
ATOM 761 C CA . ASN A 1 99 ? 3.143 8.140 1.076 1.00 90.00 99 ASN A CA 1
ATOM 762 C C . ASN A 1 99 ? 1.719 8.223 1.705 1.00 90.00 99 ASN A C 1
ATOM 764 O O . ASN A 1 99 ? 1.238 9.330 1.969 1.00 90.00 99 ASN A O 1
ATOM 768 N N . PRO A 1 100 ? 1.005 7.107 1.985 1.00 89.25 100 PRO A N 1
ATOM 769 C CA . PRO A 1 100 ? -0.369 7.195 2.483 1.00 89.25 100 PRO A CA 1
ATOM 770 C C . PRO A 1 100 ? -0.468 7.745 3.918 1.00 89.25 100 PRO A C 1
ATOM 772 O O . PRO A 1 100 ? -1.466 8.370 4.237 1.00 89.25 100 PRO A O 1
ATOM 775 N N . TRP A 1 101 ? 0.557 7.629 4.774 1.00 86.56 101 TRP A N 1
ATOM 776 C CA . TRP A 1 101 ? 0.514 8.094 6.184 1.00 86.56 101 TRP A CA 1
ATOM 777 C C . TRP A 1 101 ? 1.381 9.329 6.474 1.00 86.56 101 TRP A C 1
ATOM 779 O O . TRP A 1 101 ? 1.843 9.535 7.593 1.00 86.56 101 TRP A 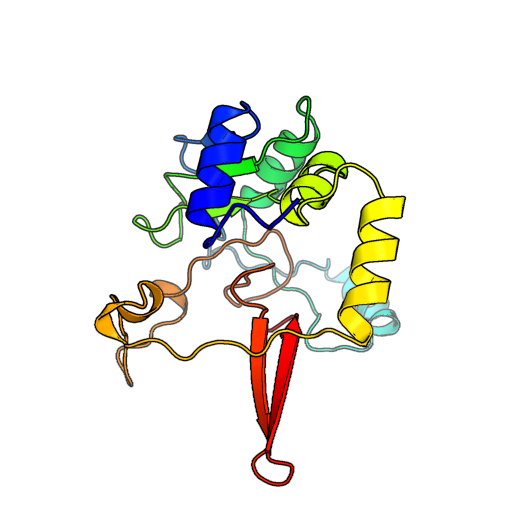O 1
ATOM 789 N N . ALA A 1 102 ? 1.625 10.164 5.466 1.00 89.50 102 ALA A N 1
ATOM 790 C CA . ALA A 1 102 ? 2.629 11.232 5.508 1.00 89.50 102 ALA A CA 1
ATOM 791 C C . ALA A 1 102 ? 2.375 12.382 6.497 1.00 89.50 102 ALA A C 1
ATOM 793 O O . ALA A 1 102 ? 3.258 13.219 6.706 1.00 89.50 102 ALA A O 1
ATOM 794 N N . THR A 1 103 ? 1.158 12.491 7.034 1.00 92.19 103 THR A N 1
ATOM 795 C CA . THR A 1 103 ? 0.756 13.582 7.926 1.00 92.19 103 THR A CA 1
ATOM 796 C C . THR A 1 103 ? 0.018 13.062 9.151 1.00 92.19 103 THR A C 1
ATOM 798 O O . THR A 1 103 ? -0.615 11.995 9.148 1.00 92.19 103 THR A O 1
ATOM 801 N N . ARG A 1 104 ? 0.091 13.847 10.229 1.00 91.81 104 ARG A N 1
ATOM 802 C CA . ARG A 1 104 ? -0.607 13.544 11.478 1.00 91.81 104 ARG A CA 1
ATOM 803 C C . ARG A 1 104 ? -2.112 13.603 11.269 1.00 91.81 104 ARG A C 1
ATOM 805 O O . ARG A 1 104 ? -2.827 12.726 11.735 1.00 91.81 104 ARG A O 1
ATOM 812 N N . GLU A 1 105 ? -2.573 14.632 10.575 1.00 92.38 105 GLU A N 1
ATOM 813 C CA . GLU A 1 105 ? -3.976 14.927 10.311 1.00 92.38 105 GLU A CA 1
ATOM 814 C C . GLU A 1 105 ? -4.623 13.778 9.540 1.00 92.38 105 GLU A C 1
ATOM 816 O O . GLU A 1 105 ? -5.694 13.311 9.920 1.00 92.38 105 GLU A O 1
ATOM 821 N N . ARG A 1 106 ? -3.936 13.264 8.514 1.00 91.81 106 ARG A N 1
ATOM 822 C CA . ARG A 1 106 ? -4.396 12.117 7.729 1.00 91.81 106 ARG A CA 1
ATOM 823 C C . ARG A 1 106 ? -4.440 10.835 8.554 1.00 91.81 106 ARG A C 1
ATOM 825 O O . ARG A 1 106 ? -5.440 10.128 8.526 1.00 91.81 106 ARG A O 1
ATOM 832 N N . THR A 1 107 ? -3.406 10.569 9.353 1.00 89.75 107 THR A N 1
ATOM 833 C CA . THR A 1 107 ? -3.394 9.411 10.265 1.00 89.75 107 THR A CA 1
ATOM 834 C C . THR A 1 107 ? -4.528 9.488 11.295 1.00 89.75 107 THR A C 1
ATOM 836 O O . THR A 1 107 ? -5.198 8.494 11.560 1.00 89.75 107 THR A O 1
ATOM 839 N N . LEU A 1 108 ? -4.799 10.674 11.851 1.00 91.19 108 LEU A N 1
ATOM 840 C CA . LEU A 1 108 ? -5.912 10.887 12.779 1.00 91.19 108 LEU A CA 1
ATOM 841 C C . LEU A 1 108 ? -7.267 10.661 12.096 1.00 91.19 108 LEU A C 1
ATOM 843 O O . LEU A 1 108 ? -8.086 9.913 12.638 1.00 91.19 108 LEU A O 1
ATOM 847 N N . ARG A 1 109 ? -7.473 11.222 10.893 1.00 89.94 109 ARG A N 1
ATOM 848 C CA . ARG A 1 109 ? -8.678 10.984 10.081 1.00 89.94 109 ARG A CA 1
ATOM 849 C C . ARG A 1 109 ? -8.885 9.502 9.820 1.00 89.94 109 ARG A C 1
ATOM 851 O O . ARG A 1 109 ? -9.978 9.010 10.086 1.00 89.94 109 ARG A O 1
ATOM 858 N N . MET A 1 110 ? -7.836 8.795 9.390 1.00 87.94 110 MET A N 1
ATOM 859 C CA . MET A 1 110 ? -7.856 7.345 9.191 1.00 87.94 110 MET A CA 1
ATOM 860 C C . MET A 1 110 ? -8.331 6.635 10.466 1.00 87.94 110 MET A C 1
ATOM 862 O O . MET A 1 110 ? -9.214 5.794 10.413 1.00 87.94 110 MET A O 1
ATOM 866 N N . CYS A 1 111 ? -7.867 7.029 11.650 1.00 87.88 111 CYS A N 1
ATOM 867 C CA . CYS A 1 111 ? -8.343 6.445 12.908 1.00 87.88 111 CYS A CA 1
ATOM 868 C C . CYS A 1 111 ? -9.753 6.909 13.349 1.00 87.88 111 CYS A C 1
ATOM 870 O O . CYS A 1 111 ? -10.246 6.466 14.393 1.00 87.88 111 CYS A O 1
ATOM 872 N N . GLY A 1 112 ? -10.432 7.774 12.590 1.00 89.25 112 GLY A N 1
ATOM 873 C CA . GLY A 1 112 ? -11.734 8.357 12.938 1.00 89.25 112 GLY A CA 1
ATOM 874 C C . GLY A 1 112 ? -11.668 9.367 14.091 1.00 89.25 112 GLY A C 1
ATOM 875 O O . GLY A 1 112 ? -12.632 9.484 14.861 1.00 89.25 112 GLY A O 1
ATOM 876 N N . CYS A 1 113 ? -10.524 10.043 14.228 1.00 92.19 113 CYS A N 1
ATOM 877 C CA . CYS A 1 113 ? -10.192 11.004 15.279 1.00 92.19 113 CYS A CA 1
ATOM 878 C C . CYS A 1 113 ? -9.790 12.357 14.671 1.00 92.19 113 CYS A C 1
ATOM 880 O O . CYS A 1 113 ? -9.233 12.423 13.578 1.00 92.19 113 CYS A O 1
ATOM 882 N N . SER A 1 114 ? -10.013 13.442 15.405 1.00 91.62 114 SER A N 1
ATOM 883 C CA . SER A 1 114 ? -9.568 14.789 15.026 1.00 91.62 114 SER A CA 1
ATOM 884 C C . SER A 1 114 ? -8.351 15.245 15.830 1.00 91.62 114 SER A C 1
ATOM 886 O O . SER A 1 114 ? -7.603 16.113 15.385 1.00 91.62 114 SER A O 1
ATOM 888 N N . THR A 1 115 ? -8.109 14.639 16.997 1.00 94.94 115 THR A N 1
ATOM 889 C CA . THR A 1 115 ? -7.004 15.008 17.891 1.00 94.94 115 THR A CA 1
ATOM 890 C C . THR A 1 115 ? -6.220 13.795 18.389 1.00 94.94 115 THR A C 1
ATOM 892 O O . THR A 1 115 ? -6.709 12.664 18.430 1.00 94.94 115 THR A O 1
ATOM 895 N N . LYS A 1 116 ? -4.975 14.029 18.827 1.00 95.31 116 LYS A N 1
ATOM 896 C CA . LYS A 1 116 ? -4.148 12.993 19.470 1.00 95.31 116 LYS A CA 1
ATOM 897 C C . LYS A 1 116 ? -4.807 12.467 20.752 1.00 95.31 116 LYS A C 1
ATOM 899 O O . LYS A 1 116 ? -4.681 11.287 21.062 1.00 95.31 116 LYS A O 1
ATOM 904 N N . GLN A 1 117 ? -5.473 13.342 21.500 1.00 97.00 117 GLN A N 1
ATOM 905 C CA . GLN A 1 117 ? -6.147 13.026 22.754 1.00 97.00 117 GLN A CA 1
ATOM 906 C C . GLN A 1 117 ? -7.319 12.073 22.513 1.00 97.00 117 GLN A C 1
ATOM 908 O O . GLN A 1 117 ? -7.412 11.061 23.202 1.00 97.00 117 GLN A O 1
ATOM 913 N N . GLU A 1 118 ? -8.138 12.335 21.493 1.00 95.00 118 GLU A N 1
ATOM 914 C CA . GLU A 1 118 ? -9.199 11.414 21.069 1.00 95.00 118 GLU A CA 1
ATOM 915 C C . GLU A 1 118 ? -8.638 10.053 20.662 1.00 95.00 118 GLU A C 1
ATOM 917 O O . GLU A 1 118 ? -9.161 9.028 21.092 1.00 95.00 118 GLU A O 1
ATOM 922 N N . LEU A 1 119 ? -7.549 10.026 19.882 1.00 93.75 119 LEU A N 1
ATOM 923 C CA . LEU A 1 119 ? -6.899 8.769 19.506 1.00 93.75 119 LEU A CA 1
ATOM 924 C C . LEU A 1 119 ? -6.430 7.991 20.744 1.00 93.75 119 LEU A C 1
ATOM 926 O O . LEU A 1 119 ? -6.693 6.797 20.856 1.00 93.75 119 LEU A O 1
ATOM 930 N N . ALA A 1 120 ? -5.779 8.658 21.699 1.00 95.50 120 ALA A N 1
ATOM 931 C CA . ALA A 1 120 ? -5.310 8.024 22.929 1.00 95.50 120 ALA A CA 1
ATOM 932 C C . ALA A 1 120 ? -6.469 7.478 23.782 1.00 95.50 120 ALA A C 1
ATOM 934 O O . ALA A 1 120 ? -6.378 6.371 24.312 1.00 95.50 120 ALA A O 1
ATOM 935 N N . GLN A 1 121 ? -7.570 8.226 23.889 1.00 95.25 121 GLN A N 1
ATOM 936 C CA . GLN A 1 121 ? -8.780 7.778 24.580 1.00 95.25 121 GLN A CA 1
ATOM 937 C C . GLN A 1 121 ? -9.423 6.580 23.874 1.00 95.25 121 GLN A C 1
ATOM 939 O O . GLN A 1 121 ? -9.798 5.617 24.539 1.00 95.25 121 GLN A O 1
ATOM 944 N N . LYS A 1 122 ? -9.485 6.598 22.537 1.00 92.19 122 LYS A N 1
ATOM 945 C CA . LYS A 1 122 ? -10.016 5.496 21.727 1.00 92.19 122 LYS A CA 1
ATOM 946 C C . LYS A 1 122 ? -9.174 4.230 21.884 1.00 92.19 122 LYS A C 1
ATOM 948 O O . LYS A 1 122 ? -9.733 3.176 22.153 1.00 92.19 122 LYS A O 1
ATOM 953 N N . ILE A 1 123 ? -7.844 4.335 21.818 1.00 92.50 123 ILE A N 1
ATOM 954 C CA . ILE A 1 123 ? -6.931 3.205 22.066 1.00 92.50 123 ILE A CA 1
ATOM 955 C C . ILE A 1 123 ? -7.111 2.663 23.487 1.00 92.50 123 ILE A C 1
ATOM 957 O O . ILE A 1 123 ? -7.169 1.452 23.670 1.00 92.50 123 ILE A O 1
ATOM 961 N N . LYS A 1 124 ? -7.230 3.536 24.497 1.00 95.12 124 LYS A N 1
ATOM 962 C CA . LYS A 1 124 ? -7.484 3.105 25.879 1.00 95.12 124 LYS A CA 1
ATOM 963 C C . LYS A 1 124 ? -8.800 2.334 25.991 1.00 95.12 124 LYS A C 1
ATOM 965 O O . LYS A 1 124 ? -8.815 1.298 26.637 1.00 95.12 124 LYS A O 1
ATOM 970 N N . HIS A 1 125 ? -9.869 2.825 25.369 1.00 93.50 125 HIS A N 1
ATOM 971 C CA . HIS A 1 125 ? -11.169 2.157 25.371 1.00 93.50 125 HIS A CA 1
ATOM 972 C C . HIS A 1 125 ? -11.118 0.792 24.669 1.00 93.50 125 HIS A C 1
ATOM 974 O O . HIS A 1 125 ? -11.646 -0.180 25.201 1.00 93.50 125 HIS A O 1
ATOM 980 N N . LEU A 1 126 ? -10.426 0.699 23.528 1.00 90.88 126 LEU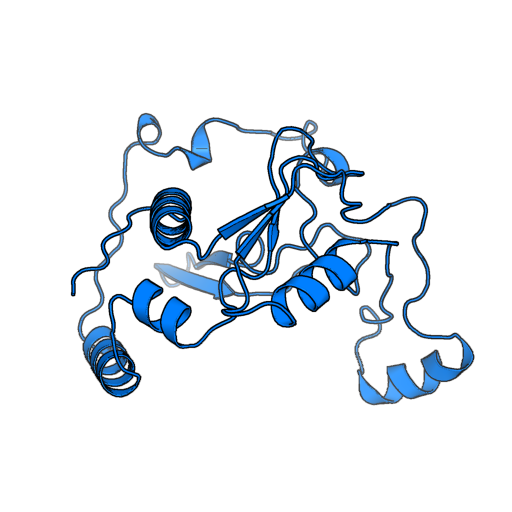 A N 1
ATOM 981 C CA . LEU A 1 126 ? -10.302 -0.538 22.751 1.00 90.88 126 LEU A CA 1
ATOM 982 C C . LEU A 1 126 ? -9.604 -1.671 23.510 1.00 90.88 126 LEU A C 1
ATOM 984 O O . LEU A 1 126 ? -9.904 -2.823 23.230 1.00 90.88 126 LEU A O 1
ATOM 988 N N . LYS A 1 127 ? -8.733 -1.376 24.487 1.00 89.62 127 LYS A N 1
ATOM 989 C CA . LYS A 1 127 ? -8.073 -2.417 25.299 1.00 89.62 127 LYS A CA 1
ATOM 990 C C . LYS A 1 127 ? -9.058 -3.362 25.989 1.00 89.62 127 LYS A C 1
ATOM 992 O O . LYS A 1 127 ? -8.767 -4.544 26.098 1.00 89.62 127 LYS A O 1
ATOM 997 N N . ASP A 1 128 ? -10.204 -2.830 26.408 1.00 95.06 128 ASP A N 1
ATOM 998 C CA . ASP A 1 128 ? -11.231 -3.574 27.143 1.00 95.06 128 ASP A CA 1
ATOM 999 C C . ASP A 1 128 ? -12.503 -3.799 26.301 1.00 95.06 128 ASP A C 1
ATOM 1001 O O . ASP A 1 128 ? -13.476 -4.367 26.785 1.00 95.06 128 ASP A O 1
ATOM 1005 N N . ASN A 1 129 ? -12.532 -3.300 25.057 1.00 94.00 129 ASN A N 1
ATOM 1006 C CA . ASN A 1 129 ? -13.719 -3.262 24.191 1.00 94.00 129 ASN A CA 1
ATOM 1007 C C . ASN A 1 129 ? -13.343 -3.622 22.747 1.00 94.00 129 ASN A C 1
ATOM 1009 O O . ASN A 1 129 ? -13.621 -2.870 21.807 1.00 94.00 129 ASN A O 1
ATOM 1013 N N . LEU A 1 130 ? -12.646 -4.745 22.580 1.00 89.94 130 LEU A N 1
ATOM 1014 C CA . LEU A 1 130 ? -12.353 -5.291 21.260 1.00 89.94 130 LEU A CA 1
ATOM 1015 C C . LEU A 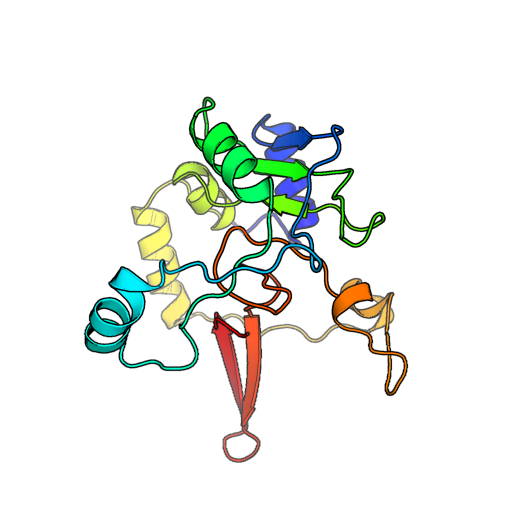1 130 ? -13.645 -5.781 20.598 1.00 89.94 130 LEU A C 1
ATOM 1017 O O . LEU A 1 130 ? -14.573 -6.237 21.264 1.00 89.94 130 LEU A O 1
ATOM 1021 N N . ILE A 1 131 ? -13.700 -5.647 19.277 1.00 88.12 131 ILE A N 1
ATOM 1022 C CA . ILE A 1 131 ? -14.800 -6.145 18.454 1.00 88.12 131 ILE A CA 1
ATOM 1023 C C . ILE A 1 131 ? -14.243 -7.309 17.650 1.00 88.12 131 ILE A C 1
ATOM 1025 O O . ILE A 1 131 ? -13.295 -7.117 16.885 1.00 88.12 131 ILE A O 1
ATOM 1029 N N . ASP A 1 132 ? -14.839 -8.486 17.816 1.00 88.25 132 ASP A N 1
ATOM 1030 C CA . ASP A 1 132 ? -14.421 -9.669 17.073 1.00 88.25 132 ASP A CA 1
ATOM 1031 C C . ASP A 1 132 ? -14.669 -9.490 15.567 1.00 88.25 132 ASP A C 1
ATOM 1033 O O . ASP A 1 132 ? -15.692 -8.920 15.157 1.00 88.25 132 ASP A O 1
ATOM 1037 N N . PRO A 1 133 ? -13.746 -9.965 14.713 1.00 89.31 133 PRO A N 1
ATOM 1038 C CA . PRO A 1 133 ? -13.946 -9.935 13.275 1.00 89.31 133 PRO A CA 1
ATOM 1039 C C . PRO A 1 133 ? -15.127 -10.826 12.877 1.00 89.31 133 PRO A C 1
ATOM 1041 O O . PRO A 1 133 ? -15.353 -11.898 13.434 1.00 89.31 133 PRO A O 1
ATOM 1044 N N . VAL A 1 134 ? -15.862 -10.403 11.848 1.00 91.81 134 VAL A N 1
ATOM 1045 C CA . VAL A 1 134 ? -16.964 -11.187 11.282 1.00 91.81 134 VAL A CA 1
ATOM 1046 C C . VAL A 1 134 ? -16.470 -11.943 10.057 1.00 91.81 134 VAL A C 1
ATOM 1048 O O . VAL A 1 134 ? -15.967 -11.343 9.105 1.00 91.81 134 VAL A O 1
ATOM 1051 N N . VAL A 1 135 ? -16.654 -13.263 10.057 1.00 93.06 135 VAL A N 1
ATOM 1052 C CA . VAL A 1 135 ? -16.386 -14.102 8.884 1.00 93.06 135 VAL A CA 1
ATOM 1053 C C . VAL A 1 135 ? -17.456 -13.843 7.824 1.00 93.06 135 VAL A C 1
ATOM 1055 O O . VAL A 1 135 ? -18.653 -13.915 8.099 1.00 93.06 135 VAL A O 1
ATOM 1058 N N . ILE A 1 136 ? -17.021 -13.557 6.597 1.00 94.69 136 ILE A N 1
ATOM 1059 C CA . ILE A 1 136 ? -17.904 -13.322 5.450 1.00 94.69 136 ILE A CA 1
ATOM 1060 C C . ILE A 1 136 ? -17.783 -14.441 4.411 1.00 94.69 136 ILE A C 1
ATOM 1062 O O . ILE A 1 136 ? -16.760 -15.119 4.320 1.00 94.69 136 ILE A O 1
ATOM 1066 N N . ASP A 1 137 ? -18.824 -14.605 3.591 1.00 97.31 137 ASP A N 1
ATOM 1067 C CA . ASP A 1 137 ? -18.792 -15.500 2.430 1.00 97.31 137 ASP A CA 1
ATOM 1068 C C . ASP A 1 137 ? -17.682 -15.077 1.453 1.00 97.31 137 ASP A C 1
ATOM 1070 O O . ASP A 1 137 ? -17.511 -13.891 1.158 1.00 97.31 137 ASP A O 1
ATOM 1074 N N . ARG A 1 138 ? -16.963 -16.063 0.909 1.00 95.38 138 ARG A N 1
ATOM 1075 C CA . ARG A 1 138 ? -15.891 -15.871 -0.073 1.00 95.38 138 ARG A CA 1
ATOM 1076 C C . ARG A 1 138 ? -16.315 -14.996 -1.257 1.00 95.38 138 ARG A C 1
ATOM 1078 O O . ARG A 1 138 ? -15.510 -14.190 -1.714 1.00 95.38 138 ARG A O 1
ATOM 1085 N N . LYS A 1 139 ? -17.548 -15.128 -1.753 1.00 95.81 139 LYS A N 1
ATOM 1086 C CA . LYS A 1 139 ? -18.058 -14.337 -2.890 1.00 95.81 139 LYS A CA 1
ATOM 1087 C C . LYS A 1 139 ? -18.156 -12.840 -2.583 1.00 95.81 139 LYS A C 1
ATOM 1089 O O . LYS A 1 139 ? -18.208 -12.035 -3.502 1.00 95.81 139 LYS A O 1
ATOM 1094 N N . ASN A 1 140 ? -18.176 -12.482 -1.298 1.00 95.25 140 ASN A N 1
ATOM 1095 C CA . ASN A 1 140 ? -18.214 -11.107 -0.814 1.00 95.25 140 ASN A CA 1
ATOM 1096 C C . ASN A 1 140 ? -16.817 -10.587 -0.429 1.00 95.25 140 ASN A C 1
ATOM 1098 O O . ASN A 1 140 ? -16.725 -9.501 0.137 1.00 95.25 140 ASN A O 1
ATOM 1102 N N . ALA A 1 141 ? -15.743 -11.347 -0.684 1.00 94.69 141 ALA A N 1
ATOM 1103 C CA . ALA A 1 141 ? -14.370 -10.988 -0.336 1.00 94.69 141 ALA A CA 1
ATOM 1104 C C . ALA A 1 141 ? -13.563 -10.606 -1.596 1.00 94.69 141 ALA A C 1
ATOM 1106 O O . ALA A 1 141 ? -13.025 -11.496 -2.259 1.00 94.69 141 ALA A O 1
ATOM 1107 N N . PRO A 1 142 ? -13.394 -9.303 -1.913 1.00 93.38 142 PRO A N 1
ATOM 1108 C CA . PRO A 1 142 ? -12.681 -8.865 -3.119 1.00 93.38 142 PRO A CA 1
ATOM 1109 C C . PRO A 1 142 ? -11.234 -9.370 -3.199 1.00 93.38 142 PRO A C 1
ATOM 1111 O O . PRO A 1 142 ? -10.710 -9.640 -4.273 1.00 93.38 142 PRO A O 1
ATOM 1114 N N . CYS A 1 143 ? -10.583 -9.586 -2.051 1.00 91.62 143 CYS A N 1
ATOM 1115 C CA . CYS A 1 143 ? -9.234 -10.158 -1.991 1.00 91.62 143 CYS A CA 1
ATOM 1116 C C . CYS A 1 143 ? -9.146 -11.618 -2.481 1.00 91.62 143 CYS A C 1
ATOM 1118 O O . CYS A 1 143 ? -8.050 -12.168 -2.554 1.00 91.62 143 CYS A O 1
ATOM 1120 N N . LYS A 1 144 ? -10.276 -12.265 -2.795 1.00 94.31 144 LYS A N 1
ATOM 1121 C CA . LYS A 1 144 ? -10.358 -13.637 -3.318 1.00 94.31 144 LYS A CA 1
ATOM 1122 C C . LYS A 1 144 ? -10.766 -13.705 -4.797 1.00 94.31 144 LYS A C 1
ATOM 1124 O O . LYS A 1 144 ? -10.954 -14.817 -5.293 1.00 94.31 144 LYS A O 1
ATOM 1129 N N . GLU A 1 145 ? -10.892 -12.562 -5.483 1.00 93.25 145 GLU A N 1
ATOM 1130 C CA . GLU A 1 145 ? -11.232 -12.472 -6.917 1.00 93.25 145 GLU A CA 1
ATOM 1131 C C . GLU A 1 145 ? -10.154 -13.088 -7.818 1.00 93.25 145 GLU A C 1
ATOM 1133 O O . GLU A 1 145 ? -10.473 -13.765 -8.792 1.00 93.25 145 GLU A O 1
ATOM 1138 N N . VAL A 1 146 ? -8.878 -12.900 -7.469 1.00 90.62 146 VAL A N 1
ATOM 1139 C CA . VAL A 1 146 ? -7.731 -13.478 -8.180 1.00 90.62 146 VAL A CA 1
ATOM 1140 C C . VAL A 1 146 ? -7.009 -14.439 -7.244 1.00 90.62 146 VAL A C 1
ATOM 1142 O O . VAL A 1 146 ? -6.630 -14.065 -6.135 1.00 90.62 146 VAL A O 1
ATOM 1145 N N . VAL A 1 147 ? -6.812 -15.681 -7.687 1.00 91.81 147 VAL A N 1
ATOM 1146 C CA . VAL A 1 147 ? -6.074 -16.712 -6.948 1.00 91.81 147 VAL A CA 1
ATOM 1147 C C . VAL A 1 147 ? -5.028 -17.322 -7.866 1.00 91.81 147 VAL A C 1
ATOM 1149 O O . VAL A 1 147 ? -5.350 -17.725 -8.979 1.00 91.81 147 VAL A O 1
ATOM 1152 N N . ILE A 1 148 ? -3.793 -17.396 -7.379 1.00 90.88 148 ILE A N 1
ATOM 1153 C CA . ILE A 1 148 ? -2.656 -18.025 -8.055 1.00 90.88 148 ILE A CA 1
ATOM 1154 C C . ILE A 1 148 ? -2.224 -19.194 -7.169 1.00 90.88 148 ILE A C 1
ATOM 1156 O O . ILE A 1 148 ? -2.129 -19.024 -5.951 1.00 90.88 148 ILE A O 1
ATOM 1160 N N . LEU A 1 149 ? -2.036 -20.380 -7.745 1.00 93.50 149 LEU A N 1
ATOM 1161 C CA . LEU A 1 149 ? -1.865 -21.627 -6.996 1.00 93.50 149 LEU A CA 1
ATOM 1162 C C . LEU A 1 149 ? -0.589 -22.360 -7.417 1.00 93.50 149 LEU A C 1
ATOM 1164 O O . LEU A 1 149 ? -0.226 -22.339 -8.585 1.00 93.50 149 LEU A O 1
ATOM 1168 N N . GLY A 1 150 ? 0.033 -23.065 -6.467 1.00 92.88 150 GLY A N 1
ATOM 1169 C CA . GLY A 1 150 ? 1.105 -24.030 -6.730 1.00 92.88 150 GLY A CA 1
ATOM 1170 C C . GLY A 1 150 ? 2.235 -23.472 -7.592 1.00 92.88 150 GLY A C 1
ATOM 1171 O O . GLY A 1 150 ? 2.770 -22.401 -7.310 1.00 92.88 150 GLY A O 1
ATOM 1172 N N . ASP A 1 151 ? 2.560 -24.200 -8.655 1.00 94.56 151 ASP A N 1
ATOM 1173 C CA . ASP A 1 151 ? 3.673 -23.889 -9.555 1.00 94.56 151 ASP A CA 1
ATOM 1174 C C . ASP A 1 151 ? 3.425 -22.649 -10.433 1.00 94.56 151 ASP A C 1
ATOM 1176 O O . ASP A 1 151 ? 4.361 -22.129 -11.037 1.00 94.56 151 ASP A O 1
ATOM 1180 N N . ASP A 1 152 ? 2.194 -22.120 -10.467 1.00 92.81 152 ASP A N 1
ATOM 1181 C CA . ASP A 1 152 ? 1.904 -20.854 -11.146 1.00 92.81 152 ASP A CA 1
ATOM 1182 C C . ASP A 1 152 ? 2.415 -19.645 -10.343 1.00 92.81 152 ASP A C 1
ATOM 1184 O O . ASP A 1 152 ? 2.405 -18.520 -10.842 1.00 92.81 152 ASP A O 1
ATOM 1188 N N . ILE A 1 153 ? 2.838 -19.819 -9.085 1.00 90.00 153 ILE A N 1
ATOM 1189 C CA . ILE A 1 153 ? 3.324 -18.713 -8.254 1.00 90.00 153 ILE A CA 1
ATOM 1190 C C . ILE A 1 153 ? 4.717 -18.271 -8.717 1.00 90.00 153 ILE A C 1
ATOM 1192 O O . ILE A 1 153 ? 5.734 -18.863 -8.376 1.00 90.00 153 ILE A O 1
ATOM 1196 N N . ASP A 1 154 ? 4.762 -17.135 -9.409 1.00 86.25 154 ASP A N 1
ATOM 1197 C CA . ASP A 1 154 ? 5.981 -16.360 -9.646 1.00 86.25 154 ASP A CA 1
ATOM 1198 C C . ASP A 1 154 ? 5.954 -15.049 -8.840 1.00 86.25 154 ASP A C 1
ATOM 1200 O O . ASP A 1 154 ? 5.203 -14.120 -9.150 1.00 86.25 154 ASP A O 1
ATOM 1204 N N . ALA A 1 155 ? 6.790 -14.954 -7.801 1.00 78.12 155 ALA A N 1
ATOM 1205 C CA . ALA A 1 155 ? 6.875 -13.775 -6.939 1.00 78.12 155 ALA A CA 1
ATOM 1206 C C . ALA A 1 155 ? 7.401 -12.521 -7.665 1.00 78.12 155 ALA A C 1
ATOM 1208 O O . ALA A 1 155 ? 7.020 -11.408 -7.300 1.00 78.12 155 ALA A O 1
ATOM 1209 N N . TYR A 1 156 ? 8.224 -12.670 -8.709 1.00 75.50 156 TYR A N 1
ATOM 1210 C CA . TYR A 1 156 ? 8.732 -11.543 -9.497 1.00 75.50 156 TYR A CA 1
ATOM 1211 C C . TYR A 1 156 ? 7.673 -10.983 -10.447 1.00 75.50 156 TYR A C 1
ATOM 1213 O O . TYR A 1 156 ? 7.729 -9.799 -10.782 1.00 75.50 156 TYR A O 1
ATOM 1221 N N . LYS A 1 157 ? 6.712 -11.810 -10.862 1.00 79.88 157 LYS A N 1
ATOM 1222 C CA . LYS A 1 157 ? 5.608 -11.410 -11.740 1.00 79.88 157 LYS A CA 1
ATOM 1223 C C . LYS A 1 157 ? 4.361 -10.973 -10.975 1.00 79.88 157 LYS A C 1
ATOM 1225 O O . LYS A 1 157 ? 3.655 -10.069 -11.416 1.00 79.88 157 LYS A O 1
ATOM 1230 N N . HIS A 1 158 ? 4.037 -11.648 -9.876 1.00 81.81 158 HIS A N 1
ATOM 1231 C CA . HIS A 1 158 ? 2.720 -11.539 -9.251 1.00 81.81 158 HIS A CA 1
ATOM 1232 C C . HIS A 1 158 ? 2.665 -10.586 -8.063 1.00 81.81 158 HIS A C 1
ATOM 1234 O O . HIS A 1 158 ? 1.599 -10.013 -7.823 1.00 81.81 158 HIS A O 1
ATOM 1240 N N . LEU A 1 159 ? 3.776 -10.386 -7.351 1.00 77.69 159 LEU A N 1
ATOM 1241 C CA . LEU A 1 159 ? 3.820 -9.469 -6.217 1.00 77.69 159 LEU A CA 1
ATOM 1242 C C . LEU A 1 159 ? 4.185 -8.060 -6.696 1.00 77.69 159 LEU A C 1
ATOM 1244 O O . LEU A 1 159 ? 5.249 -7.881 -7.295 1.00 77.69 159 LEU A O 1
ATOM 1248 N N . PRO A 1 160 ? 3.332 -7.048 -6.449 1.00 77.31 160 PRO A N 1
ATOM 1249 C CA . PRO A 1 160 ? 3.672 -5.683 -6.796 1.00 77.31 160 PRO A CA 1
ATOM 1250 C C . PRO A 1 160 ? 4.852 -5.197 -5.949 1.00 77.31 160 PRO A C 1
ATOM 1252 O O . PRO A 1 160 ? 4.894 -5.403 -4.738 1.00 77.31 160 PRO A O 1
ATOM 1255 N N . ARG A 1 161 ? 5.801 -4.514 -6.586 1.00 75.62 161 ARG A N 1
ATOM 1256 C CA . ARG A 1 161 ? 6.961 -3.897 -5.931 1.00 75.62 161 ARG A CA 1
ATOM 1257 C C . ARG A 1 161 ? 6.629 -2.464 -5.549 1.00 75.62 161 ARG A C 1
ATOM 1259 O O . ARG A 1 161 ? 6.313 -1.644 -6.405 1.00 75.62 161 ARG A O 1
ATOM 1266 N N . ASN A 1 162 ? 6.676 -2.139 -4.269 1.00 66.81 162 ASN A N 1
ATOM 1267 C CA . ASN A 1 162 ? 6.239 -0.833 -3.779 1.00 66.81 162 ASN A CA 1
ATOM 1268 C C . ASN A 1 162 ? 7.233 -0.182 -2.815 1.00 66.81 162 ASN A C 1
ATOM 1270 O O . ASN A 1 162 ? 6.860 0.777 -2.139 1.00 66.81 162 ASN A O 1
ATOM 1274 N N . TRP A 1 163 ? 8.496 -0.636 -2.778 1.00 66.81 163 TRP A N 1
ATOM 1275 C CA . TRP A 1 163 ? 9.491 -0.066 -1.871 1.00 66.81 163 TRP A CA 1
ATOM 1276 C C . TRP A 1 163 ? 10.746 0.571 -2.507 1.00 66.81 163 TRP A C 1
ATOM 1278 O O . TRP A 1 163 ? 11.138 0.368 -3.655 1.00 66.81 163 TRP A O 1
ATOM 1288 N N . VAL A 1 164 ? 11.320 1.417 -1.656 1.00 55.81 164 VAL A N 1
ATOM 1289 C CA . VAL A 1 164 ? 12.320 2.465 -1.739 1.00 55.81 164 VAL A CA 1
ATOM 1290 C C . VAL A 1 164 ? 13.659 2.155 -1.029 1.00 55.81 164 VAL A C 1
ATOM 1292 O O . VAL A 1 164 ? 14.317 3.118 -0.686 1.00 55.81 164 VAL A O 1
ATOM 1295 N N . GLU A 1 165 ? 14.083 0.894 -0.798 1.00 51.88 165 GLU A N 1
ATOM 1296 C CA . GLU A 1 165 ? 15.392 0.452 -0.219 1.00 51.88 165 GLU A CA 1
ATOM 1297 C C . GLU A 1 165 ? 15.468 -1.005 0.322 1.00 51.88 165 GLU A C 1
ATOM 1299 O O . GLU A 1 165 ? 14.502 -1.500 0.891 1.00 51.88 165 GLU A O 1
ATOM 1304 N N . PHE A 1 166 ? 16.682 -1.582 0.211 1.00 52.38 166 PHE A N 1
ATOM 1305 C CA . PHE A 1 166 ? 17.348 -2.665 0.975 1.00 52.38 166 PHE A CA 1
ATOM 1306 C C . PHE A 1 166 ? 17.100 -4.169 0.782 1.00 52.38 166 PHE A C 1
ATOM 1308 O O . PHE A 1 166 ? 17.737 -4.890 1.528 1.00 52.38 166 PHE A O 1
ATOM 1315 N N . GLU A 1 167 ? 16.367 -4.709 -0.193 1.00 52.69 167 GLU A N 1
ATOM 1316 C CA . GLU A 1 167 ? 16.362 -6.181 -0.359 1.00 52.69 167 GLU A CA 1
ATOM 1317 C C . GLU A 1 167 ? 16.272 -6.653 -1.819 1.00 52.69 167 GLU A C 1
ATOM 1319 O O . GLU A 1 167 ? 15.872 -5.909 -2.715 1.00 52.69 167 GLU A O 1
ATOM 1324 N N . THR A 1 168 ? 16.665 -7.912 -2.065 1.00 49.62 168 THR A N 1
ATOM 1325 C CA . THR A 1 168 ? 16.512 -8.592 -3.377 1.00 49.62 168 THR A CA 1
ATOM 1326 C C . THR A 1 168 ? 15.091 -9.087 -3.659 1.00 49.62 168 THR A C 1
ATOM 1328 O O . THR A 1 168 ? 14.813 -9.595 -4.747 1.00 49.62 168 THR A O 1
ATOM 1331 N N . VAL A 1 169 ? 14.193 -8.925 -2.690 1.00 48.00 169 VAL A N 1
ATOM 1332 C CA . VAL A 1 169 ? 12.806 -9.386 -2.731 1.00 48.00 169 VAL A CA 1
ATOM 1333 C C . VAL A 1 169 ? 11.803 -8.243 -2.937 1.00 48.00 169 VAL A C 1
ATOM 1335 O O . VAL A 1 169 ? 12.057 -7.099 -2.546 1.00 48.00 169 VAL A O 1
ATOM 1338 N N . PRO A 1 170 ? 10.624 -8.528 -3.515 1.00 47.72 170 PRO A N 1
ATOM 1339 C CA . PRO A 1 170 ? 9.500 -7.600 -3.514 1.00 47.72 170 PRO A CA 1
ATOM 1340 C C . PRO A 1 170 ? 9.079 -7.280 -2.074 1.00 47.72 170 PRO A C 1
ATOM 1342 O O . PRO A 1 170 ? 8.614 -8.157 -1.350 1.00 47.72 170 PRO A O 1
ATOM 1345 N N . TRP A 1 171 ? 9.226 -6.023 -1.658 1.00 56.03 171 TRP A N 1
ATOM 1346 C CA . TRP A 1 171 ? 8.814 -5.566 -0.332 1.00 56.03 171 TRP A CA 1
ATOM 1347 C C . TRP A 1 171 ? 7.636 -4.597 -0.409 1.00 56.03 171 TRP A C 1
ATOM 1349 O O . TRP A 1 171 ? 7.655 -3.683 -1.235 1.00 56.03 171 TRP A O 1
ATOM 1359 N N . SER A 1 172 ? 6.676 -4.765 0.511 1.00 52.44 172 SER A N 1
ATOM 1360 C CA . SER A 1 172 ? 5.554 -3.861 0.755 1.00 52.44 172 SER A CA 1
ATOM 1361 C C . SER A 1 172 ? 5.545 -3.353 2.205 1.00 52.44 172 SER A C 1
ATOM 1363 O O . SER A 1 172 ? 5.481 -4.169 3.124 1.00 52.44 172 SER A O 1
ATOM 1365 N N . PRO A 1 173 ? 5.580 -2.022 2.442 1.00 52.28 173 PRO A N 1
ATOM 1366 C CA . PRO A 1 173 ? 5.572 -1.434 3.785 1.00 52.28 173 PRO A CA 1
ATOM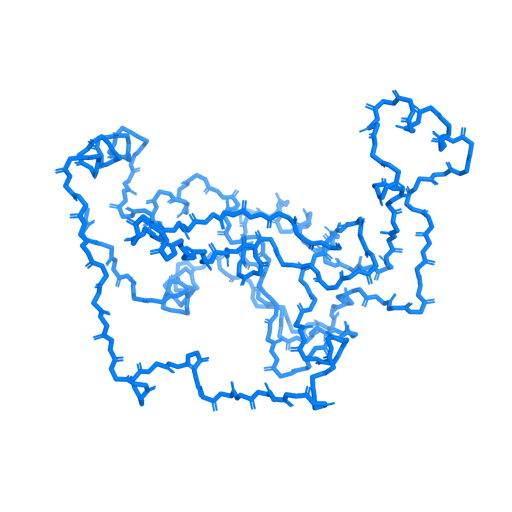 1367 C C . PRO A 1 173 ? 4.411 -1.849 4.659 1.00 52.28 173 PRO A C 1
ATOM 1369 O O . PRO A 1 173 ? 4.527 -1.939 5.879 1.00 52.28 173 PRO A O 1
ATOM 1372 N N . CYS A 1 174 ? 3.269 -1.933 3.997 1.00 52.50 174 CYS A N 1
ATOM 1373 C CA . CYS A 1 174 ? 1.943 -1.881 4.558 1.00 52.50 174 CYS A CA 1
ATOM 1374 C C . CYS A 1 174 ? 1.053 -2.431 3.442 1.00 52.50 174 CYS A C 1
ATOM 1376 O O . CYS A 1 174 ? 0.931 -1.825 2.374 1.00 52.50 174 CYS A O 1
ATOM 1378 N N . GLY A 1 175 ? 0.562 -3.642 3.646 1.00 49.91 175 GLY A N 1
ATOM 1379 C CA . GLY A 1 175 ? -0.114 -4.513 2.689 1.00 49.91 175 GLY A CA 1
ATOM 1380 C C . GLY A 1 175 ? 0.583 -5.868 2.491 1.00 49.91 175 GLY A C 1
ATOM 1381 O O . GLY A 1 175 ? -0.088 -6.853 2.205 1.00 49.91 175 GLY A O 1
ATOM 1382 N N . GLY A 1 176 ? 1.917 -5.931 2.605 1.00 52.81 176 GLY A N 1
ATOM 1383 C CA . GLY A 1 176 ? 2.689 -7.188 2.531 1.00 52.81 176 GLY A CA 1
ATOM 1384 C C . GLY A 1 176 ? 3.540 -7.454 3.769 1.00 52.81 176 GLY A C 1
ATOM 1385 O O . GLY A 1 176 ? 4.411 -8.315 3.739 1.00 52.81 176 GLY A O 1
ATOM 1386 N N . GLY A 1 177 ? 3.297 -6.686 4.832 1.00 60.25 177 GLY A N 1
ATOM 1387 C CA . GLY A 1 177 ? 3.903 -6.880 6.141 1.00 60.25 177 GLY A CA 1
ATOM 1388 C C . GLY A 1 177 ? 2.894 -7.331 7.188 1.00 60.25 177 GLY A C 1
ATOM 1389 O O . GLY A 1 177 ? 3.310 -7.626 8.292 1.00 60.25 177 GLY A O 1
ATOM 1390 N N . GLU A 1 178 ? 1.594 -7.370 6.894 1.00 77.69 178 GLU A N 1
ATOM 1391 C CA . GLU A 1 178 ? 0.566 -7.859 7.808 1.00 77.69 178 GLU A CA 1
ATOM 1392 C C . GLU A 1 178 ? 0.517 -9.388 7.764 1.00 77.69 178 GLU A C 1
ATOM 1394 O O . GLU A 1 178 ? 0.060 -9.989 6.791 1.00 77.69 178 GLU A O 1
ATOM 1399 N N . TRP A 1 179 ? 0.977 -10.018 8.837 1.00 82.12 179 TRP A N 1
ATOM 1400 C CA . TRP A 1 179 ? 0.948 -11.464 9.005 1.00 82.12 179 TRP A CA 1
ATOM 1401 C C . TRP A 1 179 ? -0.185 -11.828 9.939 1.00 82.12 179 TRP A C 1
ATOM 1403 O O . TRP A 1 179 ? -0.263 -11.302 11.047 1.00 82.12 179 TRP A O 1
ATOM 1413 N N . ILE A 1 180 ? -1.035 -12.743 9.484 1.00 88.06 180 ILE A N 1
ATOM 1414 C CA . ILE A 1 180 ? -2.007 -13.417 10.337 1.00 88.06 180 ILE A CA 1
ATOM 1415 C C . ILE A 1 180 ? -1.410 -14.775 10.680 1.00 88.06 180 ILE A C 1
ATOM 1417 O O . ILE A 1 180 ? -1.174 -15.586 9.783 1.00 88.06 180 ILE A O 1
ATOM 1421 N N . ILE A 1 181 ? -1.147 -15.002 11.961 1.00 90.75 181 ILE A N 1
ATOM 1422 C CA . ILE A 1 181 ? -0.612 -16.264 12.477 1.00 90.75 181 ILE A CA 1
ATOM 1423 C C . ILE A 1 181 ? -1.681 -16.892 13.364 1.00 90.75 181 ILE A C 1
ATOM 1425 O O . ILE A 1 181 ? -2.327 -16.187 14.135 1.00 90.75 181 ILE A O 1
ATOM 1429 N N . TYR A 1 182 ? -1.867 -18.203 13.241 1.00 93.31 182 TYR A N 1
ATOM 1430 C CA . TYR A 1 182 ? -2.763 -18.990 14.082 1.00 93.31 182 TYR A CA 1
ATOM 1431 C C . TYR A 1 182 ? -1.957 -20.052 14.835 1.00 93.31 182 TYR A C 1
ATOM 1433 O O . TYR A 1 182 ? -1.173 -20.773 14.216 1.00 93.31 182 TYR A O 1
ATOM 1441 N N . ASP A 1 183 ? -2.137 -20.129 16.152 1.00 94.69 183 ASP A N 1
ATOM 1442 C CA . ASP A 1 183 ? -1.574 -21.173 17.008 1.00 94.69 183 ASP A CA 1
ATOM 1443 C C . ASP A 1 183 ? -2.669 -22.168 17.412 1.00 94.69 183 ASP A C 1
ATOM 1445 O O . ASP A 1 183 ? -3.518 -21.874 18.255 1.00 94.69 183 ASP A O 1
ATOM 1449 N N . GLU A 1 184 ? -2.616 -23.367 16.830 1.00 95.75 184 GLU A N 1
ATOM 1450 C CA . GLU A 1 184 ? -3.558 -24.461 17.097 1.00 95.75 184 GLU A CA 1
ATOM 1451 C C . GLU A 1 184 ? -3.546 -24.927 18.560 1.00 95.75 184 GLU A C 1
ATOM 1453 O O . GLU A 1 184 ? -4.571 -25.380 19.068 1.00 95.75 184 GLU A O 1
ATOM 1458 N N . ALA A 1 185 ? -2.407 -24.836 19.259 1.00 96.38 185 ALA A N 1
ATOM 1459 C CA . ALA A 1 185 ? -2.294 -25.338 20.628 1.00 96.38 185 ALA A CA 1
ATOM 1460 C C . ALA A 1 185 ? -3.033 -24.447 21.634 1.00 96.38 185 ALA A C 1
ATOM 1462 O O . ALA A 1 185 ? -3.494 -24.929 22.671 1.00 96.38 185 ALA A O 1
ATOM 1463 N N . THR A 1 186 ? -3.124 -23.150 21.338 1.00 95.38 186 THR A N 1
ATOM 1464 C CA . THR A 1 186 ? -3.771 -22.153 22.199 1.00 95.38 186 THR A CA 1
ATOM 1465 C C . THR A 1 186 ? -5.078 -21.615 21.625 1.00 95.38 186 THR A C 1
ATOM 1467 O O . THR A 1 186 ? -5.778 -20.891 22.328 1.00 95.38 186 THR A O 1
ATOM 1470 N N . ASP A 1 187 ? -5.417 -21.983 20.387 1.00 92.38 187 ASP A N 1
ATOM 1471 C CA . ASP A 1 187 ? -6.542 -21.445 19.616 1.00 92.38 187 ASP A CA 1
ATOM 1472 C C . ASP A 1 187 ? -6.510 -19.908 19.522 1.00 92.38 187 ASP A C 1
ATOM 1474 O O . ASP A 1 187 ? -7.521 -19.217 19.657 1.00 92.38 187 ASP A O 1
ATOM 1478 N N . THR A 1 188 ? -5.313 -19.345 19.322 1.00 90.94 188 THR A N 1
ATOM 1479 C CA . THR A 1 188 ? -5.111 -17.891 19.260 1.00 90.94 188 THR A CA 1
ATOM 1480 C C . THR A 1 188 ? -4.676 -17.424 17.880 1.00 90.94 188 THR A C 1
ATOM 1482 O O . THR A 1 188 ? -3.961 -18.116 17.159 1.00 90.94 188 THR A O 1
ATOM 1485 N N . HIS A 1 189 ? -5.123 -16.221 17.512 1.00 90.56 189 HIS A N 1
ATOM 1486 C CA . HIS A 1 189 ? -4.689 -15.521 16.309 1.00 90.56 189 HIS A CA 1
ATOM 1487 C C . HIS A 1 189 ? -3.870 -14.290 16.696 1.00 90.56 189 HIS A C 1
ATOM 1489 O O . HIS A 1 189 ? -4.240 -13.573 17.627 1.00 90.56 189 HIS A O 1
ATOM 1495 N N . ASP A 1 190 ? -2.816 -14.007 15.936 1.00 89.38 190 ASP A N 1
ATOM 1496 C CA . ASP A 1 190 ? -2.080 -12.747 16.002 1.00 89.38 190 ASP A CA 1
ATOM 1497 C C . ASP A 1 190 ? -2.088 -12.044 14.643 1.00 89.38 190 ASP A C 1
ATOM 1499 O O . ASP A 1 190 ? -2.047 -12.690 13.592 1.00 89.38 190 ASP A O 1
ATOM 1503 N N . LEU A 1 191 ? -2.142 -10.713 14.679 1.00 87.69 191 LEU A N 1
ATOM 1504 C CA . LEU A 1 191 ? -1.998 -9.844 13.516 1.00 87.69 191 LEU A CA 1
ATOM 1505 C C . LEU A 1 191 ? -0.822 -8.903 13.771 1.00 87.69 191 LEU A C 1
ATOM 1507 O O . LEU A 1 191 ? -0.943 -7.919 14.504 1.00 87.69 191 LEU A O 1
ATOM 1511 N N . GLY A 1 192 ? 0.306 -9.190 13.130 1.00 81.38 192 GLY A N 1
ATOM 1512 C CA . GLY A 1 192 ? 1.542 -8.432 13.298 1.00 81.38 192 GLY A CA 1
ATOM 1513 C C . GLY A 1 192 ? 1.976 -7.736 12.016 1.00 81.38 192 GLY A C 1
ATOM 1514 O O . GLY A 1 192 ? 1.709 -8.226 10.922 1.00 81.38 192 GLY A O 1
ATOM 1515 N N . ILE A 1 193 ? 2.696 -6.619 12.151 1.00 76.25 193 ILE A N 1
ATOM 1516 C CA . ILE A 1 193 ? 3.424 -6.012 11.031 1.00 76.25 193 ILE A CA 1
ATOM 1517 C C . ILE A 1 193 ? 4.890 -6.434 11.115 1.00 76.25 193 ILE A C 1
ATOM 1519 O O . ILE A 1 193 ? 5.597 -6.037 12.042 1.00 76.25 193 ILE A O 1
ATOM 1523 N N . TRP A 1 194 ? 5.355 -7.196 10.131 1.00 68.44 194 TRP A N 1
ATOM 1524 C CA . TRP A 1 194 ? 6.729 -7.673 10.028 1.00 68.44 194 TRP A CA 1
ATOM 1525 C C . TRP A 1 194 ? 7.372 -7.239 8.720 1.00 68.44 194 TRP A C 1
ATOM 1527 O O . TRP A 1 194 ? 6.724 -7.084 7.686 1.00 68.44 194 TRP A O 1
ATOM 1537 N N . ARG A 1 195 ? 8.691 -7.064 8.772 1.00 64.94 195 ARG A N 1
ATOM 1538 C CA . ARG A 1 195 ? 9.516 -6.932 7.574 1.00 64.94 195 ARG A CA 1
ATOM 1539 C C . ARG A 1 195 ? 9.915 -8.335 7.142 1.00 64.94 195 ARG A C 1
ATOM 1541 O O . ARG A 1 195 ? 10.504 -9.056 7.941 1.00 64.94 195 ARG A O 1
ATOM 1548 N N . SER A 1 196 ? 9.601 -8.697 5.906 1.00 56.16 196 SER A N 1
ATOM 1549 C CA . SER A 1 196 ? 10.028 -9.957 5.303 1.00 56.16 196 SER A CA 1
ATOM 1550 C C . SER A 1 196 ? 10.756 -9.677 4.002 1.00 56.16 196 SER A C 1
ATOM 1552 O O . SER A 1 196 ? 10.252 -8.916 3.169 1.00 56.16 196 SER A O 1
ATOM 1554 N N . GLY A 1 197 ? 11.909 -10.316 3.842 1.00 49.81 197 GLY A N 1
ATOM 1555 C CA . GLY A 1 197 ? 12.651 -10.363 2.600 1.00 49.81 197 GLY A CA 1
ATOM 1556 C C . GLY A 1 197 ? 13.652 -11.492 2.541 1.00 49.81 197 GLY A C 1
ATOM 1557 O O . GLY A 1 197 ? 13.730 -12.236 3.543 1.00 49.81 197 GLY A O 1
#

Radius of gyration: 19.57 Å; chains: 1; bounding box: 54×46×43 Å

pLDDT: mean 83.87, std 13.83, range [47.72, 97.81]

Foldseek 3Di:
DPQPDPDPVVLVVVCVVVVQEDEAADEWEQFDLVAKDQPDDPVCQVVVCVVPVDPQQSWIGGDGCLQVVQVVLLVDPNSGWYWYQAYPLWANRDTAIPRQPVDPCSVQVNVVHRDPVVVVVVVVVCVVVPDDDDDDDLVPDPVNPDDQDDPSDDQSHPAGAHDDIGDSGRWDQPPVQWDWDADPVVRDIDTDGHTDD